Protein AF-A0A952S6G0-F1 (afdb_monomer)

Sequence (351 aa):
MRKRSVDATYNERSDSYSVKVDMLIRSGILVFIVGLWAVAVPAQDQLVKFFPVGVPEYCKGCGHAGKSFWKLTIRIENVSGGDLILYGSQLGDEFHALNMFQRRNPNVCEWEYGYGESVRRVPWKKMQAHEKVPRVLKAGEVLEAGGGFDEWDANSPIRYTAFIGKPSDPIPTEVFSAAFLPVLGARPEDASFRLVDTNCSPQCKIGISESPKIMGVRLGMSIEDFRSVYPRVEIQKLHKKLANYKVAYIWNWNSDAYSIYVTFINDKVARIEPKFKSLNKARDREGFWERISSTIGMPHFWEPFQSKWKCPDFVVEIIPNEDPTISIHTPEYMKIRDLINEEFIKNLTIP

Foldseek 3Di:
DDDDDDDDDDDDDDDDDDDDDDDDDDDDDPPPPPPPPPVPPPPDPCQKAKDWDDFFFWDQLPDDPRHIWTKIKIKIWGANQFKKKWFAADDPPDTAQWDFKWWQDQQVLATFGFQQHSDDPQDPVRDDPRGGDIDIAGHGRMDIHMDTDHPLQAQIWMKIWIWMDDPPDPGTDIDIHQTKHWHCDPDRVPTHIDGDDSDHDRPAADAQVPFFDAQNDGFFAFLVSVCVSVVPWDKAQDDDPAQRWIWTKDAQCPDQQRIWIFIDGNRTTFKIKTFGDACVPPPDPLSVLVSVCVNRVHDSPPPSNDQWGDYPFWIWGWDDDNRIIIMIGGPVVVVRVVVVVVVVVVVVPDD

Nearest PDB structures (foldseek):
  5a42-assembly1_A  TM=2.248E-01  e=4.762E-01  Escherichia coli K-12
  4p6z-assembly1_S  TM=4.381E-01  e=5.542E+00  Homo sapiens
  5gni-assembly1_A  TM=3.515E-01  e=2.770E+00  Homo sapiens
  6leg-assembly1_C  TM=3.519E-01  e=3.429E+00  Escherichia coli

Solvent-accessible surface area (backbone atoms only — not comparable to full-atom values): 20466 Å² total; per-residue (Å²): 133,90,79,90,82,92,86,90,88,85,82,89,83,86,82,84,82,89,82,91,81,80,93,76,94,81,83,85,80,88,76,78,77,75,70,80,75,71,77,73,72,74,80,68,79,63,47,57,46,53,46,80,52,89,58,46,40,79,36,80,45,73,37,83,94,51,33,59,32,34,36,34,43,31,36,42,32,28,63,57,78,46,64,32,31,41,30,15,30,60,58,87,93,46,69,32,41,52,76,52,56,30,38,48,41,56,30,63,56,44,61,20,34,80,58,30,28,76,59,70,92,70,45,78,91,71,51,54,72,58,55,55,40,76,39,82,40,45,50,70,35,72,45,79,24,66,43,74,44,48,81,84,46,45,74,35,42,30,26,45,31,35,36,38,28,48,90,86,48,96,65,62,46,81,45,71,38,66,40,32,30,39,40,73,42,101,45,70,90,55,26,40,72,44,80,49,81,83,85,65,67,49,68,44,80,56,48,48,87,72,41,54,58,49,91,90,44,38,57,66,38,37,57,68,60,47,35,73,78,40,74,84,57,65,75,48,76,79,37,85,88,57,61,56,28,28,36,33,67,47,81,37,86,90,45,66,55,28,30,39,42,35,33,26,44,73,55,18,29,27,30,43,31,48,40,62,69,61,64,92,80,26,97,46,73,64,59,41,50,54,51,50,23,63,61,44,68,47,66,87,80,70,46,83,47,61,23,53,41,35,32,86,51,34,34,37,40,44,47,92,53,100,73,54,47,39,36,40,30,27,65,64,44,53,55,54,51,50,52,53,51,51,53,52,52,54,67,70,68,60,132

Secondary structure (DSSP, 8-state):
--------------------------S--------------------EEEEEEEEEEEETT-SGGG--EEEEEEEEEE-SSS-EEEEEEEETTEEE---EEEEEETTTTEEE-GGG-SS-SS-GGGS-GGG-EEEEE-TT-EEEEEEEE-GGGTTS-EEEEEEEE-TT-SSPEEEEPPPEEEE--SSGGG-EEEE-------S----GGGS--BTTB-TT-BHHHHHHH-TT--EEE--SSSTT-EEEEEE-TTSSEEEEEEEEETTEEEEEEEEEPPGGGSSSHHHHHHHHHHHHT--TT--TT-SEEE-SS-EEEEE-SSS-EEEEE-HHHHHHHHHHHHHHHHHHS--

pLDDT: mean 74.86, std 20.25, range [23.17, 96.44]

Structure (mmCIF, N/CA/C/O backbone):
data_AF-A0A952S6G0-F1
#
_entry.id   AF-A0A952S6G0-F1
#
loop_
_atom_site.group_PDB
_atom_site.id
_atom_site.type_symbol
_atom_site.label_atom_id
_atom_site.label_alt_id
_atom_site.label_comp_id
_atom_site.label_asym_id
_atom_site.label_entity_id
_atom_site.label_seq_id
_atom_site.pdbx_PDB_ins_code
_atom_site.Cartn_x
_atom_site.Cartn_y
_atom_site.Cartn_z
_atom_site.occupancy
_atom_site.B_iso_or_equiv
_atom_site.auth_seq_id
_atom_site.auth_comp_id
_atom_site.auth_asym_id
_atom_site.auth_atom_id
_atom_site.pdbx_PDB_model_num
ATOM 1 N N . MET A 1 1 ? -69.684 -58.182 -6.393 1.00 35.22 1 MET A N 1
ATOM 2 C CA . MET A 1 1 ? -69.053 -59.436 -6.868 1.00 35.22 1 MET A CA 1
ATOM 3 C C . MET A 1 1 ? -67.706 -59.112 -7.523 1.00 35.22 1 MET A C 1
ATOM 5 O O . MET A 1 1 ? -67.603 -58.060 -8.128 1.00 35.22 1 MET A O 1
ATOM 9 N N . ARG A 1 2 ? -66.710 -59.995 -7.308 1.00 31.50 2 ARG A N 1
ATOM 10 C CA . ARG A 1 2 ? -65.397 -60.237 -7.986 1.00 31.50 2 ARG A CA 1
ATOM 11 C C . ARG A 1 2 ? -65.237 -59.662 -9.420 1.00 31.50 2 ARG A C 1
ATOM 13 O O . ARG A 1 2 ? -66.240 -59.594 -10.106 1.00 31.50 2 ARG A O 1
ATOM 20 N N . LYS A 1 3 ? -64.061 -59.407 -10.027 1.00 28.34 3 LYS A N 1
ATOM 21 C CA . LYS A 1 3 ? -62.592 -59.501 -9.767 1.00 28.34 3 LYS A CA 1
ATOM 22 C C . LYS A 1 3 ? -61.878 -58.902 -11.023 1.00 28.34 3 LYS A C 1
ATOM 24 O O . LYS A 1 3 ? -62.425 -59.111 -12.093 1.00 28.34 3 LYS A O 1
ATOM 29 N N . ARG A 1 4 ? -60.675 -58.301 -10.839 1.00 29.66 4 ARG A N 1
ATOM 30 C CA . ARG A 1 4 ? -59.366 -58.347 -11.599 1.00 29.66 4 ARG A CA 1
ATOM 31 C C . ARG A 1 4 ? -59.352 -58.391 -13.157 1.00 29.66 4 ARG A C 1
ATOM 33 O O . ARG A 1 4 ? -60.250 -58.973 -13.729 1.00 29.66 4 ARG A O 1
ATOM 40 N N . SER A 1 5 ? -58.354 -57.911 -13.919 1.00 26.30 5 SER A N 1
ATOM 41 C CA . SER A 1 5 ? -56.904 -57.600 -13.752 1.00 26.30 5 SER A CA 1
ATOM 42 C C . SER A 1 5 ? -56.444 -56.605 -14.853 1.00 26.30 5 SER A C 1
ATOM 44 O O . SER A 1 5 ? -57.067 -56.596 -15.907 1.00 26.30 5 SER A O 1
ATOM 46 N N . VAL A 1 6 ? -55.570 -55.611 -14.614 1.00 27.31 6 VAL A N 1
ATOM 47 C CA . VAL A 1 6 ? -54.071 -55.523 -14.656 1.00 27.31 6 VAL A CA 1
ATOM 48 C C . VAL A 1 6 ? -53.379 -55.844 -16.003 1.00 27.31 6 VAL A C 1
ATOM 50 O O . VAL A 1 6 ? -53.471 -56.979 -16.453 1.00 27.31 6 VAL A O 1
ATOM 53 N N . ASP A 1 7 ? -52.710 -54.832 -16.593 1.00 27.27 7 ASP A N 1
ATOM 54 C CA . ASP A 1 7 ? -51.266 -54.714 -16.978 1.00 27.27 7 ASP A CA 1
ATOM 55 C C . ASP A 1 7 ? -51.136 -53.622 -18.077 1.00 27.27 7 ASP A C 1
ATOM 57 O O . ASP A 1 7 ? -51.812 -53.697 -19.094 1.00 27.27 7 ASP A O 1
ATOM 61 N N . ALA A 1 8 ? -50.520 -52.444 -17.889 1.00 25.89 8 ALA A N 1
ATOM 62 C CA . ALA A 1 8 ? -49.143 -52.055 -17.536 1.00 25.89 8 ALA A CA 1
ATOM 63 C C . ALA A 1 8 ? -48.126 -52.173 -18.693 1.00 25.89 8 ALA A C 1
ATOM 65 O O . ALA A 1 8 ? -47.662 -53.256 -19.032 1.00 25.89 8 ALA A O 1
ATOM 66 N N . THR A 1 9 ? -47.693 -51.029 -19.234 1.00 26.81 9 THR A N 1
ATOM 67 C CA . THR A 1 9 ? -46.278 -50.775 -19.565 1.00 26.81 9 THR A CA 1
ATOM 68 C C . THR A 1 9 ? -46.008 -49.273 -19.662 1.00 26.81 9 THR A C 1
ATOM 70 O O . THR A 1 9 ? -46.883 -48.472 -19.973 1.00 26.81 9 THR A O 1
ATOM 73 N N . TYR A 1 10 ? -44.786 -48.920 -19.285 1.00 23.17 10 TYR A N 1
ATOM 74 C CA . TYR A 1 10 ? -44.311 -47.652 -18.745 1.00 23.17 10 TYR A CA 1
ATOM 75 C C . TYR A 1 10 ? -43.108 -47.217 -19.594 1.00 23.17 10 TYR A C 1
ATOM 77 O O . TYR A 1 10 ? -42.227 -48.048 -19.802 1.00 23.17 10 TYR A O 1
ATOM 85 N N . ASN A 1 11 ? -43.050 -45.972 -20.078 1.00 26.02 11 ASN A N 1
ATOM 86 C CA . ASN A 1 11 ? -41.988 -45.017 -19.719 1.00 26.02 11 ASN A CA 1
ATOM 87 C C . ASN A 1 11 ? -42.095 -43.687 -20.489 1.00 26.02 11 ASN A C 1
ATOM 89 O O . ASN A 1 11 ? -42.095 -43.664 -21.715 1.00 26.02 11 ASN A O 1
ATOM 93 N N . GLU A 1 12 ? -42.184 -42.618 -19.691 1.00 28.23 12 GLU A N 1
ATOM 94 C CA . GLU A 1 12 ? -41.496 -41.313 -19.747 1.00 28.23 12 GLU A CA 1
ATOM 95 C C . GLU A 1 12 ? -40.716 -40.940 -21.037 1.00 28.23 12 GLU A C 1
ATOM 97 O O . GLU A 1 12 ? -39.957 -41.740 -21.564 1.00 28.23 12 GLU A O 1
ATOM 102 N N . ARG A 1 13 ? -40.723 -39.697 -21.544 1.00 26.19 13 ARG A N 1
ATOM 103 C CA . ARG A 1 13 ? -40.818 -38.412 -20.835 1.00 26.19 13 ARG A CA 1
ATOM 104 C C . ARG A 1 13 ? -41.033 -37.244 -21.816 1.00 26.19 13 ARG A C 1
ATOM 106 O O . ARG A 1 13 ? -40.286 -37.093 -22.775 1.00 26.19 13 ARG A O 1
ATOM 113 N N . SER A 1 14 ? -42.021 -36.423 -21.456 1.00 27.30 14 SER A N 1
ATOM 114 C CA . SER A 1 14 ? -42.188 -34.969 -21.633 1.00 27.30 14 SER A CA 1
ATOM 115 C C . SER A 1 14 ? -41.943 -34.323 -23.003 1.00 27.30 14 SER A C 1
ATOM 117 O O . SER A 1 14 ? -40.844 -33.871 -23.323 1.00 27.30 14 SER A O 1
ATOM 119 N N . ASP A 1 15 ? -43.064 -34.161 -23.701 1.00 25.91 15 ASP A N 1
ATOM 120 C CA . ASP A 1 15 ? -43.348 -33.210 -24.769 1.00 25.91 15 ASP A CA 1
ATOM 121 C C . ASP A 1 15 ? -43.334 -31.729 -24.345 1.00 25.91 15 ASP A C 1
ATOM 123 O O . ASP A 1 15 ? -43.485 -31.373 -23.174 1.00 25.91 15 ASP A O 1
ATOM 127 N N . SER A 1 16 ? -43.383 -30.907 -25.399 1.00 27.83 16 SER A N 1
ATOM 128 C CA . SER A 1 16 ? -44.121 -29.640 -25.555 1.00 27.83 16 SER A CA 1
ATOM 129 C C . SER A 1 16 ? -43.328 -28.353 -25.323 1.00 27.83 16 SER A C 1
ATOM 131 O O . SER A 1 16 ? -42.805 -28.095 -24.248 1.00 27.83 16 SER A O 1
ATOM 133 N N . TYR A 1 17 ? -43.008 -27.591 -26.374 1.00 24.19 17 TYR A N 1
ATOM 134 C CA . TYR A 1 17 ? -43.838 -26.839 -27.339 1.00 24.19 17 TYR A CA 1
ATOM 135 C C . TYR A 1 17 ? -44.482 -25.563 -26.774 1.00 24.19 17 TYR A C 1
ATOM 137 O O . TYR A 1 17 ? -45.310 -25.571 -25.873 1.00 24.19 17 TYR A O 1
ATOM 145 N N . SER A 1 18 ? -44.056 -24.475 -27.420 1.00 28.27 18 SER A N 1
ATOM 146 C CA . SER A 1 18 ? -44.572 -23.108 -27.524 1.00 28.27 18 SER A CA 1
ATOM 147 C C . SER A 1 18 ? -46.022 -22.832 -27.125 1.00 28.27 18 SER A C 1
ATOM 149 O O . SER A 1 18 ? -46.918 -23.481 -27.653 1.00 28.27 18 SER A O 1
ATOM 151 N N . VAL A 1 19 ? -46.241 -21.691 -26.458 1.00 24.92 19 VAL A N 1
ATOM 152 C CA . VAL A 1 19 ? -47.346 -20.760 -26.763 1.00 24.92 19 VAL A CA 1
ATOM 153 C C . VAL A 1 19 ? -46.885 -19.319 -26.474 1.00 24.92 19 VAL A C 1
ATOM 155 O O . VAL A 1 19 ? -46.422 -19.012 -25.379 1.00 24.92 19 VAL A O 1
ATOM 158 N N . LYS A 1 20 ? -47.003 -18.433 -27.473 1.00 29.28 20 LYS A N 1
ATOM 159 C 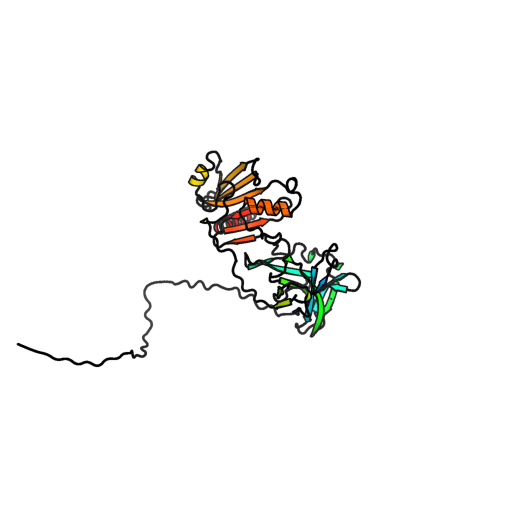CA . LYS A 1 20 ? -46.975 -16.967 -27.322 1.00 29.28 20 LYS A CA 1
ATOM 160 C C . LYS A 1 20 ? -48.283 -16.515 -26.670 1.00 29.28 20 LYS A C 1
ATOM 162 O O . LYS A 1 20 ? -49.307 -16.863 -27.242 1.00 29.28 20 LYS A O 1
ATOM 167 N N . VAL A 1 21 ? -48.267 -15.671 -25.634 1.00 24.83 21 VAL A N 1
ATOM 168 C CA . VAL A 1 21 ? -49.361 -14.706 -25.390 1.00 24.83 21 VAL A CA 1
ATOM 169 C C . VAL A 1 21 ? -48.842 -13.440 -24.694 1.00 24.83 21 VAL A C 1
ATOM 171 O O . VAL A 1 21 ? -48.185 -13.493 -23.660 1.00 24.83 21 VAL A O 1
ATOM 174 N N . ASP A 1 22 ? -49.162 -12.341 -25.366 1.00 27.36 22 ASP A N 1
ATOM 175 C CA . ASP A 1 22 ? -49.431 -10.951 -24.993 1.00 27.36 22 ASP A CA 1
ATOM 176 C C . ASP A 1 22 ? -49.148 -10.377 -23.595 1.00 27.36 22 ASP A C 1
ATOM 178 O O . ASP A 1 22 ? -49.468 -10.915 -22.537 1.00 27.36 22 ASP A O 1
ATOM 182 N N . MET A 1 23 ? -48.652 -9.137 -23.671 1.00 28.22 23 MET A N 1
ATOM 183 C CA . MET A 1 23 ? -48.612 -8.121 -22.626 1.00 28.22 23 MET A CA 1
ATOM 184 C C . MET A 1 23 ? -49.964 -7.940 -21.927 1.00 28.22 23 MET A C 1
ATOM 186 O O . MET A 1 23 ? -50.945 -7.522 -22.539 1.00 28.22 23 MET A O 1
ATOM 190 N N . LEU A 1 24 ? -49.955 -8.066 -20.601 1.00 28.83 24 LEU A N 1
ATOM 191 C CA . LEU A 1 24 ? -50.907 -7.386 -19.729 1.00 28.83 24 LEU A CA 1
ATOM 192 C C . LEU A 1 24 ? -50.183 -6.907 -18.469 1.00 28.83 24 LEU A C 1
ATOM 194 O O . LEU A 1 24 ? -49.812 -7.665 -17.578 1.00 28.83 24 LEU A O 1
ATOM 198 N N . ILE A 1 25 ? -49.949 -5.598 -18.448 1.00 32.41 25 ILE A N 1
ATOM 199 C CA . ILE A 1 25 ? -49.427 -4.828 -17.325 1.00 32.41 25 ILE A CA 1
ATOM 200 C C . ILE A 1 25 ? -50.495 -4.815 -16.230 1.00 32.41 25 ILE A C 1
ATOM 202 O O . ILE A 1 25 ? -51.561 -4.242 -16.451 1.00 32.41 25 ILE A O 1
ATOM 206 N N . ARG A 1 26 ? -50.198 -5.374 -15.049 1.00 28.77 26 ARG A N 1
ATOM 207 C CA . ARG A 1 26 ? -50.551 -4.809 -13.729 1.00 28.77 26 ARG A CA 1
ATOM 208 C C . ARG A 1 26 ? -50.093 -5.720 -12.587 1.00 28.77 26 ARG A C 1
ATOM 210 O O . ARG A 1 26 ? -50.436 -6.896 -12.551 1.00 28.77 26 ARG A O 1
ATOM 217 N N . SER A 1 27 ? -49.469 -5.076 -11.599 1.00 29.17 27 SER A N 1
ATOM 218 C CA . SER A 1 27 ? -49.125 -5.543 -10.242 1.00 29.17 27 SER A CA 1
ATOM 219 C C . SER A 1 27 ? -47.679 -6.008 -10.044 1.00 29.17 27 SER A C 1
ATOM 221 O O . SER A 1 27 ? -47.309 -7.106 -10.428 1.00 29.17 27 SER A O 1
ATOM 223 N N . GLY A 1 28 ? -46.920 -5.192 -9.306 1.00 29.20 28 GLY A N 1
ATOM 224 C CA . GLY A 1 28 ? -45.922 -5.691 -8.362 1.00 29.20 28 GLY A CA 1
ATOM 225 C C . GLY A 1 28 ? -44.493 -5.844 -8.881 1.00 29.20 28 GLY A C 1
ATOM 226 O O . GLY A 1 28 ? -44.221 -6.598 -9.801 1.00 29.20 28 GLY A O 1
ATOM 227 N N . ILE A 1 29 ? -43.579 -5.215 -8.139 1.00 31.09 29 ILE A N 1
ATOM 228 C CA . ILE A 1 29 ? -42.118 -5.362 -8.175 1.00 31.09 29 ILE A CA 1
ATOM 229 C C . ILE A 1 29 ? -41.426 -4.537 -9.266 1.00 31.09 29 ILE A C 1
ATOM 231 O O . ILE A 1 29 ? -41.056 -4.992 -10.344 1.00 31.09 29 ILE A O 1
ATOM 235 N N . LEU A 1 30 ? -41.156 -3.290 -8.890 1.00 27.23 30 LEU A N 1
ATOM 236 C CA . LEU A 1 30 ? -40.097 -2.480 -9.463 1.00 27.23 30 LEU A CA 1
ATOM 237 C C . LEU A 1 30 ? -38.751 -3.106 -9.039 1.00 27.23 30 LEU A C 1
ATOM 239 O O . LEU A 1 30 ? -38.209 -2.778 -7.985 1.00 27.23 30 LEU A O 1
ATOM 243 N N . VAL A 1 31 ? -38.233 -4.064 -9.812 1.00 30.11 31 VAL A N 1
ATOM 244 C CA . VAL A 1 31 ? -36.841 -4.506 -9.661 1.00 30.11 31 VAL A CA 1
ATOM 245 C C . VAL A 1 31 ? -35.971 -3.408 -10.264 1.00 30.11 31 VAL A C 1
ATOM 247 O O . VAL A 1 31 ? -35.763 -3.356 -11.474 1.00 30.11 31 VAL A O 1
ATOM 250 N N . PHE A 1 32 ? -35.466 -2.508 -9.419 1.00 29.28 32 PHE A N 1
ATOM 251 C CA . PHE A 1 32 ? -34.276 -1.736 -9.756 1.00 29.28 32 PHE A CA 1
ATOM 252 C C . PHE A 1 32 ? -33.126 -2.732 -9.924 1.00 29.28 32 PHE A C 1
ATOM 254 O O . PHE A 1 32 ? -32.461 -3.106 -8.959 1.00 29.28 32 PHE A O 1
ATOM 261 N N . ILE A 1 33 ? -32.886 -3.176 -11.158 1.00 31.86 33 ILE A N 1
ATOM 262 C CA . ILE A 1 33 ? -31.577 -3.699 -11.533 1.00 31.86 33 ILE A CA 1
ATOM 263 C C . ILE A 1 33 ? -30.659 -2.481 -11.522 1.00 31.86 33 ILE A C 1
ATOM 265 O O . ILE A 1 33 ? -30.533 -1.755 -12.506 1.00 31.86 33 ILE A O 1
ATOM 269 N N . VAL A 1 34 ? -30.062 -2.216 -10.360 1.00 30.89 34 VAL A N 1
ATOM 270 C CA . VAL A 1 34 ? -28.872 -1.377 -10.264 1.00 30.89 34 VAL A CA 1
ATOM 271 C C . VAL A 1 34 ? -27.787 -2.165 -10.981 1.00 30.89 34 VAL A C 1
ATOM 273 O O . VAL A 1 34 ? -27.114 -3.010 -10.394 1.00 30.89 34 VAL A O 1
ATOM 276 N N . GLY A 1 35 ? -27.693 -1.959 -12.295 1.00 27.14 35 GLY A N 1
ATOM 277 C CA . GLY A 1 35 ? -26.553 -2.411 -13.066 1.00 27.14 35 GLY A CA 1
ATOM 278 C C . GLY A 1 35 ? -25.315 -1.862 -12.378 1.00 27.14 35 GLY A C 1
ATOM 279 O O . GLY A 1 35 ? -25.185 -0.646 -12.219 1.00 27.14 35 GLY A O 1
ATOM 280 N N . LEU A 1 36 ? -24.439 -2.758 -11.923 1.00 26.77 36 LEU A N 1
ATOM 281 C CA . LEU A 1 36 ? -23.063 -2.404 -11.637 1.00 26.77 36 LEU A CA 1
ATOM 282 C C . LEU A 1 36 ? -22.520 -1.769 -12.916 1.00 26.77 36 LEU A C 1
ATOM 284 O O . LEU A 1 36 ? -22.173 -2.461 -13.870 1.00 26.77 36 LEU A O 1
ATOM 288 N N . TRP A 1 37 ? -22.457 -0.444 -12.929 1.00 27.44 37 TRP A N 1
ATOM 289 C CA . TRP A 1 37 ? -21.552 0.271 -13.802 1.00 27.44 37 TRP A CA 1
ATOM 290 C C . TRP A 1 37 ? -20.153 -0.083 -13.306 1.00 27.44 37 TRP A C 1
ATOM 292 O O . TRP A 1 37 ? -19.558 0.614 -12.487 1.00 27.44 37 TRP A O 1
ATOM 302 N N . ALA A 1 38 ? -19.638 -1.220 -13.778 1.00 27.48 38 ALA A N 1
ATOM 303 C CA . ALA A 1 38 ? -18.220 -1.327 -14.030 1.00 27.48 38 ALA A CA 1
ATOM 304 C C . ALA A 1 38 ? -17.920 -0.141 -14.941 1.00 27.48 38 ALA A C 1
ATOM 306 O O . ALA A 1 38 ? -18.337 -0.117 -16.099 1.00 27.48 38 ALA A O 1
ATOM 307 N N . VAL A 1 39 ? -17.319 0.902 -14.376 1.00 27.62 39 VAL A N 1
ATOM 308 C CA . VAL A 1 39 ? -16.746 1.980 -15.163 1.00 27.62 39 VAL A CA 1
ATOM 309 C C . VAL A 1 39 ? -15.697 1.285 -16.016 1.00 27.62 39 VAL A C 1
ATOM 311 O O . VAL A 1 39 ? -14.615 0.957 -15.533 1.00 27.62 39 VAL A O 1
ATOM 314 N N . ALA A 1 40 ? -16.071 0.932 -17.245 1.00 26.58 40 ALA A N 1
ATOM 315 C CA . ALA A 1 40 ? -15.134 0.486 -18.247 1.00 26.58 40 ALA A CA 1
ATOM 316 C C . ALA A 1 40 ? -14.197 1.672 -18.432 1.00 26.58 40 ALA A C 1
ATOM 318 O O . ALA A 1 40 ? -14.570 2.681 -19.029 1.00 26.58 40 ALA A O 1
ATOM 319 N N . VAL A 1 41 ? -13.025 1.591 -17.804 1.00 25.92 41 VAL A N 1
ATOM 320 C CA . VAL A 1 41 ? -11.927 2.506 -18.075 1.00 25.92 41 VAL A CA 1
ATOM 321 C C . VAL A 1 41 ? -11.717 2.389 -19.583 1.00 25.92 41 VAL A C 1
ATOM 323 O O . VAL A 1 41 ? -11.425 1.278 -20.037 1.00 25.92 41 VAL A O 1
ATOM 326 N N . PRO A 1 42 ? -11.970 3.444 -20.380 1.00 30.52 42 PRO A N 1
ATOM 327 C CA . PRO A 1 42 ? -11.743 3.367 -21.814 1.00 30.52 42 PRO A CA 1
ATOM 328 C C . PRO A 1 42 ? -10.304 2.899 -22.004 1.00 30.52 42 PRO A C 1
ATOM 330 O O . PRO A 1 42 ? -9.403 3.427 -21.350 1.00 30.52 42 PRO A O 1
ATOM 333 N N . ALA A 1 43 ? -10.118 1.847 -22.806 1.00 35.53 43 ALA A N 1
ATOM 334 C CA . ALA A 1 43 ? -8.804 1.298 -23.094 1.00 35.53 43 ALA A CA 1
ATOM 335 C C . ALA A 1 43 ? -7.944 2.449 -23.614 1.00 35.53 43 ALA A C 1
ATOM 337 O O . ALA A 1 43 ? -8.163 2.946 -24.715 1.00 35.53 43 ALA A O 1
ATOM 338 N N . GLN A 1 44 ? -7.048 2.947 -22.767 1.00 46.47 44 GLN A N 1
ATOM 339 C CA . GLN A 1 44 ? -6.091 3.965 -23.152 1.00 46.47 44 GLN A CA 1
ATOM 340 C C . GLN A 1 44 ? -5.320 3.380 -24.332 1.00 46.47 44 GLN A C 1
ATOM 342 O O . GLN A 1 44 ? -4.784 2.278 -24.192 1.00 46.47 44 GLN A O 1
ATOM 347 N N . ASP A 1 45 ? -5.316 4.065 -25.483 1.00 58.78 45 ASP A N 1
ATOM 348 C CA . ASP A 1 45 ? -4.534 3.632 -26.640 1.00 58.78 45 ASP A CA 1
ATOM 349 C C . ASP A 1 45 ? -3.131 3.305 -26.143 1.00 58.78 45 ASP A C 1
ATOM 351 O O . ASP A 1 45 ? -2.447 4.146 -25.549 1.00 58.78 45 ASP A O 1
ATOM 355 N N . GLN A 1 46 ? -2.749 2.039 -26.277 1.00 73.19 46 GLN A N 1
ATOM 356 C CA . GLN A 1 46 ? -1.517 1.551 -25.695 1.00 73.19 46 GLN A CA 1
ATOM 357 C C . GLN A 1 46 ? -0.367 2.185 -26.480 1.00 73.19 46 GLN A C 1
ATOM 359 O O . GLN A 1 46 ? -0.027 1.707 -27.547 1.00 73.19 46 GLN A O 1
ATOM 364 N N . LEU A 1 47 ? 0.200 3.290 -25.988 1.00 85.06 47 LEU A N 1
ATOM 365 C CA . LEU A 1 47 ? 1.272 4.024 -26.676 1.00 85.06 47 LEU A CA 1
ATOM 366 C C . LEU A 1 47 ? 2.585 3.231 -26.707 1.00 85.06 47 LEU A C 1
ATOM 368 O O . LEU A 1 47 ? 3.386 3.364 -27.631 1.00 85.06 47 LEU A O 1
ATOM 372 N N . VAL A 1 48 ? 2.794 2.393 -25.693 1.00 86.81 48 VAL A N 1
ATOM 373 C CA . VAL A 1 48 ? 3.974 1.543 -25.553 1.00 86.81 48 VAL A CA 1
ATOM 374 C C . VAL A 1 48 ? 3.590 0.144 -25.084 1.00 86.81 48 VAL A C 1
ATOM 376 O O . VAL A 1 48 ? 2.659 -0.032 -24.291 1.00 86.81 48 VAL A O 1
ATOM 379 N N . LYS A 1 49 ? 4.340 -0.861 -25.532 1.00 87.81 49 LYS A N 1
ATOM 380 C CA . LYS A 1 49 ? 4.287 -2.220 -24.985 1.00 87.81 49 LYS A CA 1
ATOM 381 C C . LYS A 1 49 ? 5.499 -2.471 -24.105 1.00 87.81 49 LYS A C 1
ATOM 383 O O . LYS A 1 49 ? 6.618 -2.123 -24.464 1.00 87.81 49 LYS A O 1
ATOM 388 N N . PHE A 1 50 ? 5.256 -3.112 -22.967 1.00 86.81 50 PHE A N 1
ATOM 389 C CA . PHE A 1 50 ? 6.291 -3.572 -22.051 1.00 86.81 50 PHE A CA 1
ATOM 390 C C . PHE A 1 50 ? 6.308 -5.088 -22.063 1.00 86.81 50 PHE A C 1
ATOM 392 O O . PHE A 1 50 ? 5.264 -5.705 -21.838 1.00 86.81 50 PHE A O 1
ATOM 399 N N . PHE A 1 51 ? 7.474 -5.687 -22.263 1.00 84.75 51 PHE A N 1
ATOM 400 C CA . PHE A 1 51 ? 7.619 -7.125 -22.098 1.00 84.75 51 PHE A CA 1
ATOM 401 C C . PHE A 1 51 ? 8.977 -7.474 -21.483 1.00 84.75 51 PHE A C 1
ATOM 403 O O . PHE A 1 51 ? 10.014 -7.017 -21.972 1.00 84.75 51 PHE A O 1
ATOM 410 N N . PRO A 1 52 ? 8.984 -8.255 -20.392 1.00 81.94 52 PRO A N 1
ATOM 411 C CA . PRO A 1 52 ? 10.218 -8.768 -19.819 1.00 81.94 52 PRO A CA 1
ATOM 412 C C . PRO A 1 52 ? 10.914 -9.738 -20.780 1.00 81.94 52 PRO A C 1
ATOM 414 O O . PRO A 1 52 ? 10.259 -10.487 -21.507 1.00 81.94 52 PRO A O 1
ATOM 417 N N . VAL A 1 53 ? 12.246 -9.721 -20.779 1.00 83.88 53 VAL A N 1
ATOM 418 C CA . VAL A 1 53 ? 13.090 -10.605 -21.590 1.00 83.88 53 VAL A CA 1
ATOM 419 C C . VAL A 1 53 ? 14.232 -11.183 -20.763 1.00 83.88 53 VAL A C 1
ATOM 421 O O . VAL A 1 53 ? 14.761 -10.529 -19.866 1.00 83.88 53 VAL A O 1
ATOM 424 N N . GLY A 1 54 ? 14.627 -12.410 -21.100 1.00 82.75 54 GLY A N 1
ATOM 425 C CA . GLY A 1 54 ? 15.696 -13.126 -20.407 1.00 82.75 54 GLY A CA 1
ATOM 426 C C . GLY A 1 54 ? 15.244 -13.760 -19.092 1.00 82.75 54 GLY A C 1
ATOM 427 O O . GLY A 1 54 ? 14.068 -14.059 -18.905 1.00 82.75 54 GLY A O 1
ATOM 428 N N . VAL A 1 55 ? 16.202 -13.994 -18.202 1.00 83.75 55 VAL A N 1
ATOM 429 C CA . VAL A 1 55 ? 15.999 -14.541 -16.856 1.00 83.75 55 VAL A CA 1
ATOM 430 C C . VAL A 1 55 ? 16.405 -13.459 -15.852 1.00 83.75 55 VAL A C 1
ATOM 432 O O . VAL A 1 55 ? 17.375 -12.752 -16.127 1.00 83.75 55 VAL A O 1
ATOM 435 N N . PRO A 1 56 ? 15.693 -13.272 -14.722 1.00 86.56 56 PRO A N 1
ATOM 436 C CA . PRO A 1 56 ? 16.152 -12.358 -13.686 1.00 86.56 56 PRO A CA 1
ATOM 437 C C . PRO A 1 56 ? 17.548 -12.738 -13.176 1.00 86.56 56 PRO A C 1
ATOM 439 O O . PRO A 1 56 ? 17.788 -13.885 -12.810 1.00 86.56 56 PRO A O 1
ATOM 442 N N . GLU A 1 57 ? 18.456 -11.771 -13.104 1.00 87.62 57 GLU A N 1
ATOM 443 C CA . GLU A 1 57 ? 19.836 -11.983 -12.666 1.00 87.62 57 GLU A CA 1
ATOM 444 C C . GLU A 1 57 ? 20.060 -11.380 -11.283 1.00 87.62 57 GLU A C 1
ATOM 446 O O . GLU A 1 57 ? 19.761 -10.209 -11.039 1.00 87.62 57 GLU A O 1
ATOM 451 N N . TYR A 1 58 ? 20.625 -12.157 -10.361 1.00 87.19 58 TYR A N 1
ATOM 452 C CA . TYR A 1 58 ? 20.949 -11.637 -9.039 1.00 87.19 58 TYR A CA 1
ATOM 453 C C . TYR A 1 58 ? 22.188 -10.735 -9.092 1.00 87.19 58 TYR A C 1
ATOM 455 O O . TYR A 1 58 ? 23.300 -11.194 -9.353 1.00 87.19 58 TYR A O 1
ATOM 463 N N . CYS A 1 59 ? 22.008 -9.448 -8.796 1.00 83.56 59 CYS A N 1
ATOM 464 C CA . CYS A 1 59 ? 23.079 -8.459 -8.792 1.00 83.56 59 CYS A CA 1
ATOM 465 C C . CYS A 1 59 ? 23.476 -8.117 -7.355 1.00 83.56 59 CYS A C 1
ATOM 467 O O . CYS A 1 59 ? 22.764 -7.406 -6.638 1.00 83.56 59 CYS A O 1
ATOM 469 N N . LYS A 1 60 ? 24.634 -8.623 -6.918 1.00 84.12 60 LYS A N 1
ATOM 470 C CA . LYS A 1 60 ? 25.151 -8.391 -5.566 1.00 84.12 60 LYS A CA 1
ATOM 471 C C . LYS A 1 60 ? 25.749 -6.989 -5.451 1.00 84.12 60 LYS A C 1
ATOM 473 O O . LYS A 1 60 ? 26.723 -6.675 -6.123 1.00 84.12 60 LYS A O 1
ATOM 478 N N . GLY A 1 61 ? 25.196 -6.167 -4.562 1.00 76.81 61 GLY A N 1
ATOM 479 C CA . GLY A 1 61 ? 25.729 -4.831 -4.272 1.00 76.81 61 GLY A CA 1
ATOM 480 C C . GLY A 1 61 ? 25.481 -3.757 -5.337 1.00 76.81 61 GLY A C 1
ATOM 481 O O . GLY A 1 61 ? 26.012 -2.659 -5.217 1.00 76.81 61 GLY A O 1
ATOM 482 N N . CYS A 1 62 ? 24.685 -4.049 -6.367 1.00 74.12 62 CYS A N 1
ATOM 483 C CA . CYS A 1 62 ? 24.471 -3.143 -7.499 1.00 74.12 62 CYS A CA 1
ATOM 484 C C . CYS A 1 62 ? 23.327 -2.137 -7.285 1.00 74.12 62 CYS A C 1
ATOM 486 O O . CYS A 1 62 ? 23.118 -1.249 -8.106 1.00 74.12 62 CYS A O 1
ATOM 488 N N . GLY A 1 63 ? 22.509 -2.334 -6.252 1.00 67.25 63 GLY A N 1
ATOM 489 C CA . GLY A 1 63 ? 21.314 -1.542 -5.987 1.00 67.25 63 GLY A CA 1
ATOM 490 C C . GLY A 1 63 ? 21.603 -0.272 -5.199 1.00 67.25 63 GLY A C 1
ATOM 491 O O . GLY A 1 63 ? 22.727 -0.004 -4.768 1.00 67.25 63 GLY A O 1
ATOM 492 N N . HIS A 1 64 ? 20.550 0.510 -4.959 1.00 60.41 64 HIS A N 1
ATOM 493 C CA . HIS A 1 64 ? 20.644 1.730 -4.161 1.00 60.41 64 HIS A CA 1
ATOM 494 C C . HIS A 1 64 ? 21.289 1.449 -2.792 1.00 60.41 64 HIS A C 1
ATOM 496 O O . HIS A 1 64 ? 20.888 0.519 -2.089 1.00 60.41 64 HIS A O 1
ATOM 502 N N . ALA A 1 65 ? 22.291 2.257 -2.429 1.00 64.94 65 ALA A N 1
ATOM 503 C CA . ALA A 1 65 ? 23.110 2.093 -1.225 1.00 64.94 65 ALA A CA 1
ATOM 504 C C . ALA A 1 65 ? 23.851 0.738 -1.118 1.00 64.94 65 ALA A C 1
ATOM 506 O O . ALA A 1 65 ? 24.101 0.259 -0.014 1.00 64.94 65 ALA A O 1
ATOM 507 N N . GLY A 1 66 ? 24.197 0.107 -2.246 1.00 68.19 66 GLY A N 1
ATOM 508 C CA . GLY A 1 66 ? 24.941 -1.156 -2.259 1.00 68.19 66 GLY A CA 1
ATOM 509 C C . GLY A 1 66 ? 24.095 -2.371 -1.874 1.00 68.19 66 GLY A C 1
ATOM 510 O O . GLY A 1 66 ? 24.635 -3.392 -1.450 1.00 68.19 66 GLY A O 1
ATOM 511 N N . LYS A 1 67 ? 22.765 -2.278 -1.985 1.00 73.38 67 LYS A N 1
ATOM 512 C CA . LYS A 1 67 ? 21.870 -3.416 -1.745 1.00 73.38 67 LYS A CA 1
ATOM 513 C C . LYS A 1 67 ? 21.909 -4.394 -2.916 1.00 73.38 67 LYS A C 1
ATOM 515 O O . LYS A 1 67 ? 21.977 -3.987 -4.072 1.00 73.38 67 LYS A O 1
ATOM 520 N N . SER A 1 68 ? 21.845 -5.686 -2.621 1.00 79.50 68 SER A N 1
ATOM 521 C CA . SER A 1 68 ? 21.633 -6.705 -3.649 1.00 79.50 68 SER A CA 1
ATOM 522 C C . SER A 1 68 ? 20.176 -6.712 -4.105 1.00 79.50 68 SER A C 1
ATOM 524 O O . SER A 1 68 ? 19.284 -6.456 -3.297 1.00 79.50 68 SER A O 1
ATOM 526 N N . PHE A 1 69 ? 19.934 -7.002 -5.380 1.00 85.56 69 PHE A N 1
ATOM 527 C CA . PHE A 1 69 ? 18.584 -7.128 -5.934 1.00 85.56 69 PHE A CA 1
ATOM 528 C C . PHE A 1 69 ? 18.592 -8.004 -7.193 1.00 85.56 69 PHE A C 1
ATOM 530 O O . PHE A 1 69 ? 19.649 -8.257 -7.773 1.00 85.56 69 PHE A O 1
ATOM 537 N N . TRP A 1 70 ? 17.418 -8.452 -7.624 1.00 86.38 70 TRP A N 1
ATOM 538 C CA . TRP A 1 70 ? 17.227 -9.191 -8.868 1.00 86.38 70 TRP A CA 1
ATOM 539 C C . TRP A 1 70 ? 16.967 -8.221 -10.011 1.00 86.38 70 TRP A C 1
ATOM 541 O O . TRP A 1 70 ? 15.976 -7.491 -10.006 1.00 86.38 70 TRP A O 1
ATOM 551 N N . LYS A 1 71 ? 17.872 -8.191 -10.987 1.00 86.50 71 LYS A N 1
ATOM 552 C CA . LYS A 1 71 ? 17.768 -7.368 -12.188 1.00 86.50 71 LYS A CA 1
ATOM 553 C C . LYS A 1 71 ? 16.940 -8.100 -13.236 1.00 86.50 71 LYS A C 1
ATOM 555 O O . LYS A 1 71 ? 17.148 -9.281 -13.484 1.00 86.50 71 LYS A O 1
ATOM 560 N N . LEU A 1 72 ? 16.026 -7.386 -13.878 1.00 85.25 72 LEU A N 1
ATOM 561 C CA . LEU A 1 72 ? 15.206 -7.887 -14.974 1.00 85.25 72 LEU A CA 1
ATOM 562 C C . LEU A 1 72 ? 15.305 -6.924 -16.152 1.00 85.25 72 LEU A C 1
ATOM 564 O O . LEU A 1 72 ? 15.145 -5.719 -15.979 1.00 85.25 72 LEU A O 1
ATOM 568 N N . THR A 1 73 ? 15.533 -7.439 -17.355 1.00 87.44 73 THR A N 1
ATOM 569 C CA . THR A 1 73 ? 15.493 -6.616 -18.566 1.00 87.44 73 THR A CA 1
ATOM 570 C C . THR A 1 73 ? 14.059 -6.527 -19.075 1.00 87.44 73 THR A C 1
ATOM 572 O O . THR A 1 73 ? 13.394 -7.539 -19.291 1.00 87.44 73 THR A O 1
ATOM 575 N N . ILE A 1 74 ? 13.578 -5.305 -19.284 1.00 88.38 74 ILE A N 1
ATOM 576 C CA . ILE A 1 74 ? 12.274 -5.010 -19.873 1.00 88.38 74 ILE A CA 1
ATOM 577 C C . ILE A 1 74 ? 12.498 -4.325 -21.214 1.00 88.38 74 ILE A C 1
ATOM 579 O O . ILE A 1 74 ? 13.202 -3.319 -21.298 1.00 88.38 74 ILE A O 1
ATOM 583 N N . ARG A 1 75 ? 11.857 -4.841 -22.260 1.00 90.62 75 ARG A N 1
ATOM 584 C CA . ARG A 1 75 ? 11.745 -4.146 -23.540 1.00 90.62 75 ARG A CA 1
ATOM 585 C C . ARG A 1 75 ? 10.549 -3.210 -23.517 1.00 90.62 75 ARG A C 1
ATOM 587 O O . ARG A 1 75 ? 9.449 -3.615 -23.140 1.00 90.62 75 ARG A O 1
ATOM 594 N N . ILE A 1 76 ? 10.791 -1.972 -23.926 1.00 92.12 76 ILE A N 1
ATOM 595 C CA . ILE A 1 76 ? 9.794 -0.923 -24.113 1.00 92.12 76 ILE A CA 1
ATOM 596 C C . ILE A 1 76 ? 9.720 -0.649 -25.612 1.00 92.12 76 ILE A C 1
ATOM 598 O O . ILE A 1 76 ? 10.663 -0.118 -26.192 1.00 92.12 76 ILE A O 1
ATOM 602 N N . GLU A 1 77 ? 8.616 -1.034 -26.236 1.00 93.12 77 GLU A N 1
ATOM 603 C CA . GLU A 1 77 ? 8.365 -0.845 -27.665 1.00 93.12 77 GLU A CA 1
ATOM 604 C C . GLU A 1 77 ? 7.383 0.309 -27.872 1.00 93.12 77 GLU A C 1
ATOM 606 O O . GLU A 1 77 ? 6.301 0.312 -27.279 1.00 93.12 77 GLU A O 1
ATOM 611 N N . ASN A 1 78 ? 7.728 1.272 -28.727 1.00 93.38 78 ASN A N 1
ATOM 612 C CA . ASN A 1 78 ? 6.798 2.317 -29.146 1.00 93.38 78 ASN A CA 1
ATOM 613 C C . ASN A 1 78 ? 5.846 1.792 -30.226 1.00 93.38 78 ASN A C 1
ATOM 615 O O . ASN A 1 78 ? 6.235 1.614 -31.379 1.00 93.38 78 ASN A O 1
ATOM 619 N N . VAL A 1 79 ? 4.575 1.625 -29.864 1.00 92.25 79 VAL A N 1
ATOM 620 C CA . VAL A 1 79 ? 3.519 1.153 -30.773 1.00 92.25 79 VAL A CA 1
ATOM 621 C C . VAL A 1 79 ? 2.485 2.240 -31.087 1.00 92.25 79 VAL A C 1
ATOM 623 O O . VAL A 1 79 ? 1.442 1.956 -31.667 1.00 92.25 79 VAL A O 1
ATOM 626 N N . SER A 1 80 ? 2.769 3.496 -30.726 1.00 88.44 80 SER A N 1
ATOM 627 C CA . SER A 1 80 ? 1.847 4.625 -30.905 1.00 88.44 80 SER A CA 1
ATOM 628 C C . SER A 1 80 ? 1.680 5.085 -32.360 1.00 88.44 80 SER A C 1
ATOM 630 O O . SER A 1 80 ? 0.792 5.885 -32.651 1.00 88.44 80 SER A O 1
ATOM 632 N N . GLY A 1 81 ? 2.547 4.625 -33.270 1.00 87.06 81 GLY A N 1
ATOM 633 C CA . GLY A 1 81 ? 2.584 5.057 -34.671 1.00 87.06 81 GLY A CA 1
ATOM 634 C C . GLY A 1 81 ? 3.270 6.410 -34.912 1.00 87.06 81 GLY A C 1
ATOM 635 O O . GLY A 1 81 ? 3.398 6.817 -36.063 1.00 87.06 81 GLY A O 1
ATOM 636 N N . GLY A 1 82 ? 3.743 7.089 -33.862 1.00 89.88 82 GLY A N 1
ATOM 637 C CA . GLY A 1 82 ? 4.521 8.329 -33.946 1.00 89.88 82 GLY A CA 1
ATOM 638 C C . GLY A 1 82 ? 5.667 8.361 -32.936 1.00 89.88 82 GLY A C 1
ATOM 639 O O . GLY A 1 82 ? 5.805 7.457 -32.114 1.00 89.88 82 GLY A O 1
ATOM 640 N N . ASP A 1 83 ? 6.503 9.394 -32.996 1.00 92.88 83 ASP A N 1
ATOM 641 C CA . ASP A 1 83 ? 7.613 9.549 -32.053 1.00 92.88 83 ASP A CA 1
ATOM 642 C C . ASP A 1 83 ? 7.097 9.885 -30.647 1.00 92.88 83 ASP A C 1
ATOM 644 O O . ASP A 1 83 ? 6.221 10.737 -30.464 1.00 92.88 83 ASP A O 1
ATOM 648 N N . LEU A 1 84 ? 7.679 9.227 -29.645 1.00 94.00 84 LEU A N 1
ATOM 649 C CA . LEU A 1 84 ? 7.429 9.487 -28.232 1.00 94.00 84 LEU A CA 1
ATOM 650 C C . LEU A 1 84 ? 8.695 10.020 -27.566 1.00 94.00 84 LEU A C 1
ATOM 652 O O . LEU A 1 84 ? 9.815 9.759 -28.001 1.00 94.00 84 LEU A O 1
ATOM 656 N N . ILE A 1 85 ? 8.517 10.741 -26.468 1.00 93.38 85 ILE A N 1
ATOM 657 C CA . ILE A 1 85 ? 9.579 11.092 -25.534 1.00 93.38 85 ILE A CA 1
ATOM 658 C C . ILE A 1 85 ? 9.426 10.200 -24.313 1.00 93.38 85 ILE A C 1
ATOM 660 O O . ILE A 1 85 ? 8.427 10.268 -23.598 1.00 93.38 85 ILE A O 1
ATOM 664 N N . LEU A 1 86 ? 10.430 9.370 -24.076 1.00 92.69 86 LEU A N 1
ATOM 665 C CA . LEU A 1 86 ? 10.568 8.566 -22.877 1.00 92.69 86 LEU A CA 1
ATOM 666 C C . LEU A 1 86 ? 11.440 9.325 -21.880 1.00 92.69 86 LEU A C 1
ATOM 668 O O . LEU A 1 86 ? 12.552 9.732 -22.212 1.00 92.69 86 LEU A O 1
ATOM 672 N N . TYR A 1 87 ? 10.942 9.516 -20.665 1.00 92.25 87 TYR A N 1
ATOM 673 C CA . TYR A 1 87 ? 11.670 10.206 -19.608 1.00 92.25 87 TYR A CA 1
ATOM 674 C C . TYR A 1 87 ? 12.234 9.206 -18.603 1.00 92.25 87 TYR A C 1
ATOM 676 O O . TYR A 1 87 ? 11.519 8.330 -18.109 1.00 92.25 87 TYR A O 1
ATOM 684 N N . GLY A 1 88 ? 13.515 9.363 -18.284 1.00 91.00 88 GLY A N 1
ATOM 685 C CA . GLY A 1 88 ? 14.225 8.472 -17.376 1.00 91.00 88 GLY A CA 1
ATOM 686 C C . GLY A 1 88 ? 15.386 9.147 -16.661 1.00 91.00 88 GLY A C 1
ATOM 687 O O . GLY A 1 88 ? 15.614 10.354 -16.794 1.00 91.00 88 GLY A O 1
ATOM 688 N N . SER A 1 89 ? 16.123 8.342 -15.904 1.00 88.38 89 SER A N 1
ATOM 689 C CA . SER A 1 89 ? 17.313 8.784 -15.184 1.00 88.38 89 SER A CA 1
ATOM 690 C C . SER A 1 89 ? 18.569 8.540 -16.009 1.00 88.38 89 SER A C 1
ATOM 692 O O . SER A 1 89 ? 18.758 7.441 -16.527 1.00 88.38 89 SER A O 1
ATOM 694 N N . GLN A 1 90 ? 19.450 9.535 -16.092 1.00 84.44 90 GLN A N 1
ATOM 695 C CA . GLN A 1 90 ? 20.795 9.349 -16.641 1.00 84.44 90 GLN A CA 1
ATOM 696 C C . GLN A 1 90 ? 21.764 9.069 -15.488 1.00 84.44 90 GLN A C 1
ATOM 698 O O . GLN A 1 90 ? 21.982 9.938 -14.641 1.00 84.44 90 GLN A O 1
ATOM 703 N N . LEU A 1 91 ? 22.333 7.864 -15.445 1.00 75.75 91 LEU A N 1
ATOM 704 C CA . LEU A 1 91 ? 23.315 7.452 -14.439 1.00 75.75 91 LEU A CA 1
ATOM 705 C C . LEU A 1 91 ? 24.613 7.061 -15.150 1.00 75.75 91 LEU A C 1
ATOM 707 O O . LEU A 1 91 ? 24.723 5.983 -15.728 1.00 75.75 91 LEU A O 1
ATOM 711 N N . GLY A 1 92 ? 25.597 7.963 -15.138 1.00 79.81 92 GLY A N 1
ATOM 712 C CA . GLY A 1 92 ? 26.778 7.816 -15.993 1.00 79.81 92 GLY A CA 1
ATOM 713 C C . GLY A 1 92 ? 26.368 7.813 -17.467 1.00 79.81 92 GLY A C 1
ATOM 714 O O . GLY A 1 92 ? 25.639 8.707 -17.899 1.00 79.81 92 GLY A O 1
ATOM 715 N N . ASP A 1 93 ? 26.786 6.790 -18.209 1.00 78.31 93 ASP A N 1
ATOM 716 C CA . ASP A 1 93 ? 26.452 6.620 -19.630 1.00 78.31 93 ASP A CA 1
ATOM 717 C C . ASP A 1 93 ? 25.137 5.844 -19.853 1.00 78.31 93 ASP A C 1
ATOM 719 O O . ASP A 1 93 ? 24.630 5.786 -20.975 1.00 78.31 93 ASP A O 1
ATOM 723 N N . GLU A 1 94 ? 24.537 5.284 -18.796 1.00 77.12 94 GLU A N 1
ATOM 724 C CA . GLU A 1 94 ? 23.318 4.480 -18.890 1.00 77.12 94 GLU A CA 1
ATOM 725 C C . GLU A 1 94 ? 22.042 5.322 -18.736 1.00 77.12 94 GLU A C 1
ATOM 727 O O . GLU A 1 94 ? 21.904 6.160 -17.839 1.00 77.12 94 GLU A O 1
ATOM 732 N N . PHE A 1 95 ? 21.070 5.053 -19.613 1.00 83.62 95 PHE A N 1
ATOM 733 C CA . PHE A 1 95 ? 19.726 5.622 -19.545 1.00 83.62 95 PHE A CA 1
ATOM 734 C C . PHE A 1 95 ? 18.755 4.621 -18.912 1.00 83.62 95 PHE A C 1
ATOM 736 O O . PHE A 1 95 ? 18.445 3.577 -19.491 1.00 83.62 95 PHE A O 1
ATOM 743 N N . HIS A 1 96 ? 18.217 4.967 -17.747 1.00 85.25 96 HIS A N 1
ATOM 744 C CA . HIS A 1 96 ? 17.258 4.154 -17.009 1.00 85.25 96 HIS A CA 1
ATOM 745 C C . HIS A 1 96 ? 15.834 4.654 -17.254 1.00 85.25 96 HIS A C 1
ATOM 747 O O . HIS A 1 96 ? 15.371 5.606 -16.628 1.00 85.25 96 HIS A O 1
ATOM 753 N N . ALA A 1 97 ? 15.127 3.989 -18.168 1.00 85.62 97 ALA A N 1
ATOM 754 C CA . ALA A 1 97 ? 13.748 4.332 -18.523 1.00 85.62 97 ALA A CA 1
ATOM 755 C C . ALA A 1 97 ? 12.706 3.951 -17.457 1.00 85.62 97 ALA A C 1
ATOM 757 O O . ALA A 1 97 ? 11.633 4.554 -17.378 1.00 85.62 97 ALA A O 1
ATOM 758 N N . LEU A 1 98 ? 12.991 2.912 -16.668 1.00 82.75 98 LEU A N 1
ATOM 759 C CA . LEU A 1 98 ? 12.086 2.432 -15.632 1.00 82.75 98 LEU A CA 1
ATOM 760 C C . LEU A 1 98 ? 12.319 3.229 -14.359 1.00 82.75 98 LEU A C 1
ATOM 762 O O . LEU A 1 98 ? 13.437 3.306 -13.858 1.00 82.75 98 LEU A O 1
ATOM 766 N N . ASN A 1 99 ? 11.249 3.818 -13.838 1.00 71.94 99 ASN A N 1
ATOM 767 C CA . ASN A 1 99 ? 11.352 4.719 -12.700 1.00 71.94 99 ASN A CA 1
ATOM 768 C C . ASN A 1 99 ? 11.071 4.013 -11.371 1.00 71.94 99 ASN A C 1
ATOM 770 O O . ASN A 1 99 ? 11.740 4.267 -10.373 1.00 71.94 99 ASN A O 1
ATOM 774 N N . MET A 1 100 ? 10.041 3.166 -11.342 1.00 77.31 100 MET A N 1
ATOM 775 C CA . MET A 1 100 ? 9.630 2.413 -10.160 1.00 77.31 100 MET A CA 1
ATOM 776 C C . MET A 1 100 ? 8.768 1.221 -10.582 1.00 77.31 100 MET A C 1
ATOM 778 O O . MET A 1 100 ? 8.403 1.092 -11.751 1.00 77.31 100 MET A O 1
ATOM 782 N N . PHE A 1 101 ? 8.409 0.360 -9.637 1.00 84.25 101 PHE A N 1
ATOM 783 C CA . PHE A 1 101 ? 7.341 -0.615 -9.834 1.00 84.25 101 PHE A CA 1
ATOM 784 C C . PHE A 1 101 ? 6.314 -0.520 -8.712 1.00 84.25 101 PHE A C 1
ATOM 786 O O . PHE A 1 101 ? 6.586 0.010 -7.631 1.00 84.25 101 PHE A O 1
ATOM 793 N N . GLN A 1 102 ? 5.124 -1.029 -9.000 1.00 87.75 102 GLN A N 1
ATOM 794 C CA . GLN A 1 102 ? 4.086 -1.293 -8.018 1.00 87.75 102 GLN A CA 1
ATOM 795 C C . GLN A 1 102 ? 3.953 -2.790 -7.798 1.00 87.75 102 GLN A C 1
ATOM 797 O O . GLN A 1 102 ? 4.124 -3.570 -8.731 1.00 87.75 102 GLN A O 1
ATOM 802 N N . ARG A 1 103 ? 3.580 -3.160 -6.580 1.00 86.12 103 ARG A N 1
ATOM 803 C CA . ARG A 1 103 ? 3.200 -4.504 -6.159 1.00 86.12 103 ARG A CA 1
ATOM 804 C C . ARG A 1 103 ? 1.688 -4.590 -6.080 1.00 86.12 103 ARG A C 1
ATOM 806 O O . ARG A 1 103 ? 1.017 -3.610 -5.749 1.00 86.12 103 ARG A O 1
ATOM 813 N 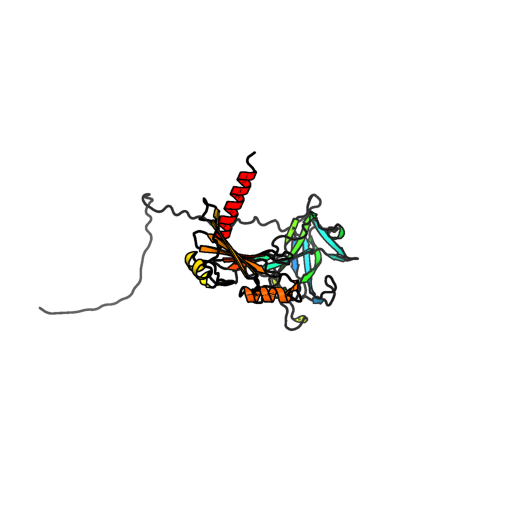N . ARG A 1 104 ? 1.136 -5.761 -6.364 1.00 85.06 104 ARG A N 1
ATOM 814 C CA . ARG A 1 104 ? -0.278 -6.034 -6.140 1.00 85.06 104 ARG A CA 1
ATOM 815 C C . ARG A 1 104 ? -0.453 -6.469 -4.695 1.00 85.06 104 ARG A C 1
ATOM 817 O O . ARG A 1 104 ? -0.075 -7.579 -4.341 1.00 85.06 104 ARG A O 1
ATOM 824 N N . ASN A 1 105 ? -1.059 -5.620 -3.874 1.00 79.31 105 ASN A N 1
ATOM 825 C CA . ASN A 1 105 ? -1.385 -5.982 -2.505 1.00 79.31 105 ASN A CA 1
ATOM 826 C C . ASN A 1 105 ? -2.467 -7.088 -2.527 1.00 79.31 105 ASN A C 1
ATOM 828 O O . ASN A 1 105 ? -3.590 -6.827 -2.973 1.00 79.31 105 ASN A O 1
ATOM 832 N N . PRO A 1 106 ? -2.176 -8.318 -2.059 1.00 74.88 106 PRO A N 1
ATOM 833 C CA . PRO A 1 106 ? -3.108 -9.446 -2.149 1.00 74.88 106 PRO A CA 1
ATOM 834 C C . PRO A 1 106 ? -4.256 -9.355 -1.131 1.00 74.88 106 PRO A C 1
ATOM 836 O O . PRO A 1 106 ? -5.246 -10.081 -1.210 1.00 74.88 106 PRO A O 1
ATOM 839 N N . ASN A 1 107 ? -4.129 -8.457 -0.160 1.00 74.12 107 ASN A N 1
ATOM 840 C CA . ASN A 1 107 ? -5.061 -8.262 0.935 1.00 74.12 107 ASN A CA 1
ATOM 841 C C . ASN A 1 107 ? -6.167 -7.264 0.597 1.00 74.12 107 ASN A C 1
ATOM 843 O O . ASN A 1 107 ? -7.275 -7.383 1.110 1.00 74.12 107 ASN A O 1
ATOM 847 N N . VAL A 1 108 ? -5.885 -6.284 -0.260 1.00 75.31 108 VAL A N 1
ATOM 848 C CA . VAL A 1 108 ? -6.888 -5.303 -0.708 1.00 75.31 108 VAL A CA 1
ATOM 849 C C . VAL A 1 108 ? -7.123 -5.326 -2.214 1.00 75.31 108 VAL A C 1
ATOM 851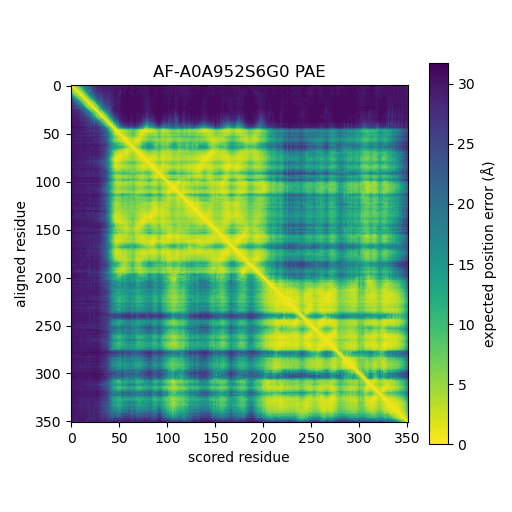 O O . VAL A 1 108 ? -8.078 -4.713 -2.681 1.00 75.31 108 VAL A O 1
ATOM 854 N N . CYS A 1 109 ? -6.303 -6.066 -2.966 1.00 79.56 109 CYS A N 1
ATOM 855 C CA . CYS A 1 109 ? -6.327 -6.100 -4.424 1.00 79.56 109 CYS A CA 1
ATOM 856 C C . CYS A 1 109 ? -6.177 -4.704 -5.042 1.00 79.56 109 CYS A C 1
ATOM 858 O O . CYS A 1 109 ? -6.858 -4.349 -6.006 1.00 79.56 109 CYS A O 1
ATOM 860 N N . GLU A 1 110 ? -5.253 -3.919 -4.497 1.00 84.62 110 GLU A N 1
ATOM 861 C CA . GLU A 1 110 ? -4.867 -2.594 -4.985 1.00 84.62 110 GLU A CA 1
ATOM 862 C C . GLU A 1 110 ? -3.388 -2.628 -5.399 1.00 84.62 110 GLU A C 1
ATOM 864 O O . GLU A 1 110 ? -2.637 -3.526 -5.013 1.00 84.62 110 GLU A O 1
ATOM 869 N N . TRP A 1 111 ? -2.990 -1.716 -6.284 1.00 86.44 111 TRP A N 1
ATOM 870 C CA . TRP A 1 111 ? -1.590 -1.563 -6.680 1.00 86.44 111 TRP A CA 1
ATOM 871 C C . TRP A 1 111 ? -0.925 -0.533 -5.782 1.00 86.44 111 TRP A C 1
ATOM 873 O O . TRP A 1 111 ? -1.426 0.583 -5.655 1.00 86.44 111 TRP A O 1
ATOM 883 N N . GLU A 1 112 ? 0.206 -0.901 -5.199 1.00 83.50 112 GLU A N 1
ATOM 884 C CA . GLU A 1 112 ? 0.911 -0.085 -4.220 1.00 83.50 112 GLU A CA 1
ATOM 885 C C . GLU A 1 112 ? 2.379 0.044 -4.613 1.00 83.50 112 GLU A C 1
ATOM 887 O O . GLU A 1 112 ? 3.025 -0.905 -5.055 1.00 83.50 112 GLU A O 1
ATOM 892 N N . TYR A 1 113 ? 2.916 1.243 -4.466 1.00 80.00 113 TYR A N 1
ATOM 893 C CA . TYR A 1 113 ? 4.346 1.488 -4.460 1.00 80.00 113 TYR A CA 1
ATOM 894 C C . TYR A 1 113 ? 4.949 1.007 -3.123 1.00 80.00 113 TYR A C 1
ATOM 896 O O . TYR A 1 113 ? 4.269 0.421 -2.278 1.00 80.00 113 TYR A O 1
ATOM 904 N N . GLY A 1 114 ? 6.249 1.225 -2.908 1.00 70.31 114 GLY A N 1
ATOM 905 C CA . GLY A 1 114 ? 6.865 0.948 -1.605 1.00 70.31 114 GLY A CA 1
ATOM 906 C C . GLY A 1 114 ? 6.100 1.615 -0.448 1.00 70.31 114 GLY A C 1
ATOM 907 O O . GLY A 1 114 ? 5.531 2.686 -0.620 1.00 70.31 114 GLY A O 1
ATOM 908 N N . TYR A 1 115 ? 6.108 0.990 0.731 1.00 58.12 115 TYR A N 1
ATOM 909 C CA . TYR A 1 115 ? 5.426 1.450 1.949 1.00 58.12 115 TYR A CA 1
ATOM 910 C C . TYR A 1 115 ? 3.887 1.504 1.894 1.00 58.12 115 TYR A C 1
ATOM 912 O O . TYR A 1 115 ? 3.271 2.199 2.699 1.00 58.12 115 TYR A O 1
ATOM 920 N N . GLY A 1 116 ? 3.261 0.766 0.971 1.00 64.81 116 GLY A N 1
ATOM 921 C CA . GLY A 1 116 ? 1.801 0.664 0.862 1.00 64.81 116 GLY A CA 1
ATOM 922 C C . GLY A 1 116 ? 1.137 1.909 0.284 1.00 64.81 116 GLY A C 1
ATOM 923 O O . GLY A 1 116 ? -0.053 2.148 0.477 1.00 64.81 116 GLY A O 1
ATOM 924 N N . GLU A 1 117 ? 1.899 2.750 -0.404 1.00 69.94 117 GLU A N 1
ATOM 925 C CA . GLU A 1 117 ? 1.373 3.972 -0.993 1.00 69.94 117 GLU A CA 1
ATOM 926 C C . GLU A 1 117 ? 0.695 3.665 -2.336 1.00 69.94 117 GLU A C 1
ATOM 928 O O . GLU A 1 117 ? 1.320 3.142 -3.255 1.00 69.94 117 GLU A O 1
ATOM 933 N N . SER A 1 118 ? -0.571 4.045 -2.512 1.00 74.25 118 SER A N 1
ATOM 934 C CA . SER A 1 118 ? -1.253 3.944 -3.816 1.00 74.25 118 SER A CA 1
ATOM 935 C C . SER A 1 118 ? -0.811 5.028 -4.810 1.00 74.25 118 SER A C 1
ATOM 937 O O . SER A 1 118 ? -1.028 4.908 -6.016 1.00 74.25 118 SER A O 1
ATOM 939 N N . VAL A 1 119 ? -0.149 6.076 -4.311 1.00 78.06 119 VAL A N 1
ATOM 940 C CA . VAL A 1 119 ? 0.383 7.206 -5.080 1.00 78.06 119 VAL A CA 1
ATOM 941 C C . VAL A 1 119 ? 1.873 7.340 -4.797 1.00 78.06 119 VAL A C 1
ATOM 943 O O . VAL A 1 119 ? 2.305 7.230 -3.657 1.00 78.06 119 VAL A O 1
ATOM 946 N N . ARG A 1 120 ? 2.673 7.621 -5.826 1.00 76.12 120 ARG A N 1
ATOM 947 C CA . ARG A 1 120 ? 4.121 7.795 -5.680 1.00 76.12 120 ARG A CA 1
ATOM 948 C C . ARG A 1 120 ? 4.457 8.964 -4.742 1.00 76.12 120 ARG A C 1
ATOM 950 O O . ARG A 1 120 ? 4.051 10.098 -5.000 1.00 76.12 120 ARG A O 1
ATOM 957 N N . ARG A 1 121 ? 5.308 8.720 -3.737 1.00 73.12 121 ARG A N 1
ATOM 958 C CA . ARG A 1 121 ? 5.811 9.741 -2.794 1.00 73.12 121 ARG A CA 1
ATOM 959 C C . ARG A 1 121 ? 6.419 10.981 -3.451 1.00 73.12 121 ARG A C 1
ATOM 961 O O . ARG A 1 121 ? 6.202 12.106 -3.000 1.00 73.12 121 ARG A O 1
ATOM 968 N N . VAL A 1 122 ? 7.213 10.774 -4.501 1.00 80.00 122 VAL A N 1
ATOM 969 C CA . VAL A 1 122 ? 7.844 11.848 -5.280 1.00 80.00 122 VAL A CA 1
ATOM 970 C C . VAL A 1 122 ? 7.112 11.966 -6.618 1.00 80.00 122 VAL A C 1
ATOM 972 O O . VAL A 1 122 ? 7.444 11.233 -7.549 1.00 80.00 122 VAL A O 1
ATOM 975 N N . PRO A 1 123 ? 6.101 12.847 -6.739 1.00 83.56 123 PRO A N 1
ATOM 976 C CA . PRO A 1 123 ? 5.392 13.036 -7.999 1.00 83.56 123 PRO A CA 1
ATOM 977 C C . PRO A 1 123 ? 6.326 13.634 -9.055 1.00 83.56 123 PRO A C 1
ATOM 979 O O . PRO A 1 123 ? 7.265 14.352 -8.706 1.00 83.56 123 PRO A O 1
ATOM 982 N N . TRP A 1 124 ? 6.005 13.442 -10.341 1.00 86.25 124 TRP A N 1
ATOM 983 C CA . TRP A 1 124 ? 6.773 13.974 -11.480 1.00 86.25 124 TRP A CA 1
ATOM 984 C C . TRP A 1 124 ? 7.247 15.419 -11.268 1.00 86.25 124 TRP A C 1
ATOM 986 O O . TRP A 1 124 ? 8.427 15.728 -11.410 1.00 86.25 124 TRP A O 1
ATOM 996 N N . LYS A 1 125 ? 6.358 16.321 -10.829 1.00 87.06 125 LYS A N 1
ATOM 997 C CA . LYS A 1 125 ? 6.694 17.739 -10.594 1.00 87.06 125 LYS A CA 1
ATOM 998 C C . LYS A 1 125 ? 7.866 17.944 -9.621 1.00 87.06 125 LYS A C 1
ATOM 1000 O O . LYS A 1 125 ? 8.612 18.899 -9.799 1.00 87.06 125 LYS A O 1
ATOM 1005 N N . LYS A 1 126 ? 8.053 17.049 -8.647 1.00 87.31 126 LYS A N 1
ATOM 1006 C CA . LYS A 1 126 ? 9.096 17.115 -7.608 1.00 87.31 126 LYS A CA 1
ATOM 1007 C C . LYS A 1 126 ? 10.330 16.251 -7.893 1.00 87.31 126 LYS A C 1
ATOM 1009 O O . LYS A 1 126 ? 11.294 16.354 -7.144 1.00 87.31 126 LYS A O 1
ATOM 1014 N N . MET A 1 127 ? 10.311 15.418 -8.935 1.00 86.38 127 MET A N 1
ATOM 1015 C CA . MET A 1 127 ? 11.497 14.656 -9.343 1.00 86.38 127 MET A CA 1
ATOM 1016 C C . MET A 1 127 ? 12.627 15.598 -9.782 1.00 86.38 127 MET A C 1
ATOM 1018 O O . MET A 1 127 ? 12.368 16.688 -10.314 1.00 86.38 127 MET A O 1
ATOM 1022 N N . GLN A 1 128 ? 13.869 15.184 -9.555 1.00 87.25 128 GLN A N 1
ATOM 1023 C CA . GLN A 1 128 ? 15.058 15.967 -9.873 1.00 87.25 128 GLN A CA 1
ATOM 1024 C C . GLN A 1 128 ? 15.302 16.014 -11.386 1.00 87.25 128 GLN A C 1
ATOM 1026 O O . GLN A 1 128 ? 14.825 15.167 -12.135 1.00 87.25 128 GLN A O 1
ATOM 1031 N N . ALA A 1 129 ? 16.056 17.010 -11.861 1.00 86.69 129 ALA A N 1
ATOM 1032 C CA . ALA A 1 129 ? 16.300 17.193 -13.296 1.00 86.69 129 ALA A CA 1
ATOM 1033 C C . ALA A 1 129 ? 16.986 15.976 -13.949 1.00 86.69 129 ALA A C 1
ATOM 1035 O O . ALA A 1 129 ? 16.640 15.608 -15.068 1.00 86.69 129 ALA A O 1
ATOM 1036 N N . HIS A 1 130 ? 17.900 15.316 -13.231 1.00 85.19 130 HIS A N 1
ATOM 1037 C CA . HIS A 1 130 ? 18.605 14.128 -13.722 1.00 85.19 130 HIS A CA 1
ATOM 1038 C C . HIS A 1 130 ? 17.721 12.868 -13.794 1.00 85.19 130 HIS A C 1
ATOM 1040 O O . HIS A 1 130 ? 18.137 11.885 -14.395 1.00 85.19 130 HIS A O 1
ATOM 1046 N N . GLU A 1 131 ? 16.515 12.903 -13.212 1.00 84.69 131 GLU A N 1
ATOM 1047 C CA . GLU A 1 131 ? 15.485 11.851 -13.282 1.00 84.69 131 GLU A CA 1
ATOM 1048 C C . GLU A 1 131 ? 14.421 12.152 -14.361 1.00 84.69 131 GLU A C 1
ATOM 1050 O O . GLU A 1 131 ? 13.407 11.464 -14.469 1.00 84.69 131 GLU A O 1
ATOM 1055 N N . LYS A 1 132 ? 14.608 13.237 -15.126 1.00 90.31 132 LYS A N 1
ATOM 1056 C CA . LYS A 1 132 ? 13.681 13.733 -16.157 1.00 90.31 132 LYS A CA 1
ATOM 1057 C C . LYS A 1 132 ? 14.361 13.871 -17.514 1.00 90.31 132 LYS A C 1
ATOM 1059 O O . LYS A 1 132 ? 13.976 14.724 -18.314 1.00 90.31 132 LYS A O 1
ATOM 1064 N N . VAL A 1 133 ? 15.396 13.079 -17.767 1.00 91.19 133 VAL A N 1
ATOM 1065 C CA . VAL A 1 133 ? 16.163 13.175 -19.006 1.00 91.19 133 VAL A CA 1
ATOM 1066 C C . VAL A 1 133 ? 15.299 12.638 -20.149 1.00 91.19 133 VAL A C 1
ATOM 1068 O O . VAL A 1 133 ? 14.827 11.503 -20.062 1.00 91.19 133 VAL A O 1
ATOM 1071 N N . PRO A 1 134 ? 15.030 13.442 -21.194 1.00 92.25 134 PRO A N 1
ATOM 1072 C CA . PRO A 1 134 ? 14.225 13.001 -22.318 1.00 92.25 134 PRO A CA 1
ATOM 1073 C C . PRO A 1 134 ? 15.069 12.166 -23.281 1.00 92.25 134 PRO A C 1
ATOM 1075 O O . PRO A 1 134 ? 16.173 12.553 -23.664 1.00 92.25 134 PRO A O 1
ATOM 1078 N N . ARG A 1 135 ? 14.502 11.059 -23.747 1.00 92.25 135 ARG A N 1
ATOM 1079 C CA . ARG A 1 135 ? 15.008 10.272 -24.867 1.00 92.25 135 ARG A CA 1
ATOM 1080 C C . ARG A 1 135 ? 13.901 10.118 -25.897 1.00 92.25 135 ARG A C 1
ATOM 1082 O O . ARG A 1 135 ? 12.810 9.658 -25.571 1.00 92.25 135 ARG A O 1
ATOM 1089 N N . VAL A 1 136 ? 14.182 10.493 -27.141 1.00 93.62 136 VAL A N 1
ATOM 1090 C CA . VAL A 1 136 ? 13.253 10.231 -28.246 1.00 93.62 136 VAL A CA 1
ATOM 1091 C C . VAL A 1 136 ? 13.245 8.731 -28.519 1.00 93.62 136 VAL A C 1
ATOM 1093 O O . VAL A 1 136 ? 14.305 8.131 -28.682 1.00 93.62 136 VAL A O 1
ATOM 1096 N N . LEU A 1 137 ? 12.050 8.151 -28.545 1.00 93.38 137 LEU A N 1
ATOM 1097 C CA . LEU A 1 137 ? 11.786 6.769 -28.913 1.00 93.38 137 LEU A CA 1
ATOM 1098 C C . LEU A 1 137 ? 10.947 6.791 -30.192 1.00 93.38 137 LEU A C 1
ATOM 1100 O O . LEU A 1 137 ? 9.769 7.160 -30.159 1.00 93.38 137 LEU A O 1
ATOM 1104 N N . LYS A 1 138 ? 11.557 6.444 -31.325 1.00 94.44 138 LYS A N 1
ATOM 1105 C CA . LYS A 1 138 ? 10.898 6.506 -32.636 1.00 94.44 138 LYS A CA 1
ATOM 1106 C C . LYS A 1 138 ? 9.761 5.497 -32.742 1.00 94.44 138 LYS A C 1
ATOM 1108 O O . LYS A 1 138 ? 9.729 4.507 -32.011 1.00 94.44 138 LYS A O 1
ATOM 1113 N N . ALA A 1 139 ? 8.827 5.729 -33.659 1.00 92.25 139 ALA A N 1
ATOM 1114 C CA . ALA A 1 139 ? 7.774 4.755 -33.947 1.00 92.25 139 ALA A CA 1
ATOM 1115 C C . ALA A 1 139 ? 8.373 3.375 -34.300 1.00 92.25 139 ALA A C 1
ATOM 1117 O O . ALA A 1 139 ? 9.243 3.275 -35.165 1.00 92.25 139 ALA A O 1
ATOM 1118 N N . GLY A 1 140 ? 7.918 2.317 -33.621 1.00 91.25 140 GLY A N 1
ATOM 1119 C CA . GLY A 1 140 ? 8.432 0.951 -33.775 1.00 91.25 140 GLY A CA 1
ATOM 1120 C C . GLY A 1 140 ? 9.798 0.692 -33.128 1.00 91.25 140 GLY A C 1
ATOM 1121 O O . GLY A 1 140 ? 10.292 -0.432 -33.191 1.00 91.25 140 GLY A O 1
ATOM 1122 N N . GLU A 1 141 ? 10.428 1.696 -32.509 1.00 94.81 141 GLU A N 1
ATOM 1123 C CA . GLU A 1 141 ? 11.693 1.508 -31.801 1.00 94.81 141 GLU A CA 1
ATOM 1124 C C . GLU A 1 141 ? 11.473 0.736 -30.497 1.00 94.81 141 GLU A C 1
ATOM 1126 O O . GLU A 1 141 ? 10.481 0.925 -29.784 1.00 94.81 141 GLU A O 1
ATOM 1131 N N . VAL A 1 142 ? 12.445 -0.120 -30.186 1.00 93.12 142 VAL A N 1
ATOM 1132 C CA . VAL A 1 142 ? 12.510 -0.884 -28.945 1.00 93.12 142 VAL A CA 1
ATOM 1133 C C . VAL A 1 142 ? 13.703 -0.404 -28.135 1.00 93.12 142 VAL A C 1
ATOM 1135 O O . VAL A 1 142 ? 14.831 -0.378 -28.626 1.00 93.12 142 VAL A O 1
ATOM 1138 N N . LEU A 1 143 ? 13.456 -0.083 -26.870 1.00 91.88 143 LEU A N 1
ATOM 1139 C CA . LEU A 1 143 ? 14.486 0.180 -25.877 1.00 91.88 143 LEU A CA 1
ATOM 1140 C C . LEU A 1 143 ? 14.530 -0.961 -24.863 1.00 91.88 143 LEU A C 1
ATOM 1142 O O . LEU A 1 143 ? 13.508 -1.314 -24.280 1.00 91.88 143 LEU A O 1
ATOM 1146 N N . GLU A 1 144 ? 15.719 -1.493 -24.599 1.00 90.44 144 GLU A N 1
ATOM 1147 C CA . GLU A 1 144 ? 15.951 -2.358 -23.443 1.00 90.44 144 GLU A CA 1
ATOM 1148 C C . GLU A 1 144 ? 16.299 -1.509 -22.222 1.00 90.44 144 GLU A C 1
ATOM 1150 O O . GLU A 1 144 ? 17.179 -0.650 -22.272 1.00 90.44 144 GLU A O 1
ATOM 1155 N N . ALA A 1 145 ? 15.586 -1.742 -21.124 1.00 86.81 145 ALA A N 1
ATOM 1156 C CA . ALA A 1 145 ? 15.790 -1.058 -19.861 1.00 86.81 145 ALA A CA 1
ATOM 1157 C C . ALA A 1 145 ? 15.883 -2.070 -18.717 1.00 86.81 145 ALA A C 1
ATOM 1159 O O . ALA A 1 145 ? 15.106 -3.022 -18.641 1.00 86.81 145 ALA A O 1
ATOM 1160 N N . GLY A 1 146 ? 16.829 -1.849 -17.805 1.00 82.88 146 GLY A N 1
ATOM 1161 C CA . GLY A 1 146 ? 16.947 -2.641 -16.586 1.00 82.88 146 GLY A CA 1
ATOM 1162 C C . GLY A 1 146 ? 15.940 -2.191 -15.529 1.00 82.88 146 GLY A C 1
ATOM 1163 O O . GLY A 1 146 ? 15.913 -1.020 -15.152 1.00 82.88 146 GLY A O 1
ATOM 1164 N N . GLY A 1 147 ? 15.139 -3.128 -15.039 1.00 80.56 147 GLY A N 1
ATOM 1165 C CA . GLY A 1 147 ? 14.352 -3.031 -13.816 1.00 80.56 147 GLY A CA 1
ATOM 1166 C C . GLY A 1 147 ? 14.978 -3.870 -12.707 1.00 80.56 147 GLY A C 1
ATOM 1167 O O . GLY A 1 147 ? 15.863 -4.690 -12.949 1.00 80.56 147 GLY A O 1
ATOM 1168 N N . GLY A 1 148 ? 14.523 -3.652 -11.479 1.00 80.94 148 GLY A N 1
ATOM 1169 C CA . GLY A 1 148 ? 14.947 -4.426 -10.321 1.00 80.94 148 GLY A CA 1
ATOM 1170 C C . GLY A 1 148 ? 13.777 -4.779 -9.420 1.00 80.94 148 GLY A C 1
ATOM 1171 O O . GLY A 1 148 ? 12.781 -4.054 -9.417 1.00 80.94 148 GLY A O 1
ATOM 1172 N N . PHE A 1 149 ? 13.904 -5.872 -8.680 1.00 81.44 149 PHE A N 1
ATOM 1173 C CA . PHE A 1 149 ? 13.027 -6.244 -7.574 1.00 81.44 149 PHE A CA 1
ATOM 1174 C C . PHE A 1 149 ? 13.860 -6.902 -6.463 1.00 81.44 149 PHE A C 1
ATOM 1176 O O . PHE A 1 149 ? 14.946 -7.432 -6.716 1.00 81.44 149 PHE A O 1
ATOM 1183 N N . ASP A 1 150 ? 13.417 -6.792 -5.219 1.00 78.12 150 ASP A N 1
ATOM 1184 C CA . ASP A 1 150 ? 14.064 -7.417 -4.070 1.00 78.12 150 ASP A CA 1
ATOM 1185 C C . ASP A 1 150 ? 13.538 -8.846 -3.841 1.00 78.12 150 ASP A C 1
ATOM 1187 O O . ASP A 1 150 ? 12.632 -9.318 -4.517 1.00 78.12 150 ASP A O 1
ATOM 1191 N N . GLU A 1 151 ? 14.146 -9.595 -2.923 1.00 76.00 151 GLU A N 1
ATOM 1192 C CA . GLU A 1 151 ? 13.698 -10.963 -2.627 1.00 76.00 151 GLU A CA 1
ATOM 1193 C C . GLU A 1 151 ? 12.279 -11.008 -2.032 1.00 76.00 151 GLU A C 1
ATOM 1195 O O . GLU A 1 151 ? 11.567 -11.989 -2.229 1.00 76.00 151 GLU A O 1
ATOM 1200 N N . TRP A 1 152 ? 11.837 -9.932 -1.376 1.00 70.81 152 TRP A N 1
ATOM 1201 C CA . TRP A 1 152 ? 10.488 -9.808 -0.810 1.00 70.81 152 TRP A CA 1
ATOM 1202 C C . TRP A 1 152 ? 9.419 -9.652 -1.895 1.00 70.81 152 TRP A C 1
ATOM 1204 O O . TRP A 1 152 ? 8.265 -10.022 -1.703 1.00 70.81 152 TRP A O 1
ATOM 1214 N N . ASP A 1 153 ? 9.804 -9.159 -3.070 1.00 76.38 153 ASP A N 1
ATOM 1215 C CA . ASP A 1 153 ? 8.938 -9.097 -4.246 1.00 76.38 153 ASP A CA 1
ATOM 1216 C C . ASP A 1 153 ? 8.661 -10.461 -4.872 1.00 76.38 153 ASP A C 1
ATOM 1218 O O . ASP A 1 153 ? 7.742 -10.594 -5.689 1.00 76.38 153 ASP A O 1
ATOM 1222 N N . ALA A 1 154 ? 9.447 -11.480 -4.515 1.00 74.00 154 ALA A N 1
ATOM 1223 C CA . ALA A 1 154 ? 9.262 -12.823 -5.026 1.00 74.00 154 ALA A CA 1
ATOM 1224 C C . ALA A 1 154 ? 7.859 -13.332 -4.683 1.00 74.00 154 ALA A C 1
ATOM 1226 O O . ALA A 1 154 ? 7.420 -13.300 -3.537 1.00 74.00 154 ALA A O 1
ATOM 1227 N N . ASN A 1 155 ? 7.156 -13.861 -5.685 1.00 73.19 155 ASN A N 1
ATOM 1228 C CA . ASN A 1 155 ? 5.780 -14.350 -5.566 1.00 73.19 155 ASN A CA 1
ATOM 1229 C C . ASN A 1 155 ? 4.701 -13.271 -5.347 1.00 73.19 155 ASN A C 1
ATOM 1231 O O . ASN A 1 155 ? 3.542 -13.625 -5.114 1.00 73.19 155 ASN A O 1
ATOM 1235 N N . SER A 1 156 ? 5.021 -11.986 -5.518 1.00 81.12 156 SER A N 1
ATOM 1236 C CA . SER A 1 156 ? 4.027 -10.912 -5.600 1.00 81.12 156 SER A CA 1
ATOM 1237 C C . SER A 1 156 ? 3.931 -10.366 -7.030 1.00 81.12 156 SER A C 1
ATOM 1239 O O . SER A 1 156 ? 4.962 -10.062 -7.631 1.00 81.12 156 SER A O 1
ATOM 1241 N N . PRO A 1 157 ? 2.731 -10.234 -7.632 1.00 88.44 157 PRO A N 1
ATOM 1242 C CA . PRO A 1 157 ? 2.608 -9.589 -8.932 1.00 88.44 157 PRO A CA 1
ATOM 1243 C C . PRO A 1 157 ? 3.131 -8.153 -8.870 1.00 88.44 157 PRO A C 1
ATOM 1245 O O . PRO A 1 157 ? 2.692 -7.362 -8.035 1.00 88.44 157 PRO A O 1
ATOM 1248 N N . ILE A 1 158 ? 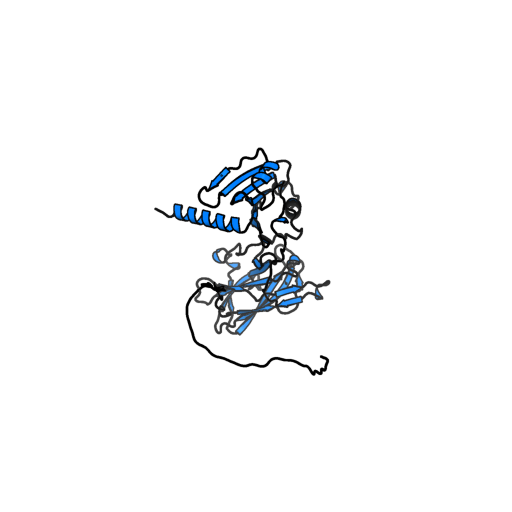4.018 -7.801 -9.792 1.00 88.38 158 ILE A N 1
ATOM 1249 C CA . ILE A 1 158 ? 4.586 -6.463 -9.924 1.00 88.38 158 ILE A CA 1
ATOM 1250 C C . ILE A 1 158 ? 4.320 -5.890 -11.318 1.00 88.38 158 ILE A C 1
ATOM 1252 O O . ILE A 1 158 ? 4.079 -6.620 -12.281 1.00 88.38 158 ILE A O 1
ATOM 1256 N N . ARG A 1 159 ? 4.313 -4.560 -11.422 1.00 89.19 159 ARG A N 1
ATOM 1257 C CA . ARG A 1 159 ? 4.232 -3.825 -12.692 1.00 89.19 159 ARG A CA 1
ATOM 1258 C C . ARG A 1 159 ? 5.188 -2.639 -12.675 1.00 89.19 159 ARG A C 1
ATOM 1260 O O . ARG A 1 159 ? 5.183 -1.875 -11.712 1.00 89.19 159 ARG A O 1
ATOM 1267 N N . TYR A 1 160 ? 5.995 -2.470 -13.717 1.00 88.19 160 TYR A N 1
ATOM 1268 C CA . TYR A 1 160 ? 6.915 -1.340 -13.846 1.00 88.19 160 TYR A CA 1
ATOM 1269 C C . TYR A 1 160 ? 6.202 -0.100 -14.374 1.00 88.19 160 TYR A C 1
ATOM 1271 O O . TYR A 1 160 ? 5.207 -0.205 -15.094 1.00 88.19 160 TYR A O 1
ATOM 1279 N N . THR A 1 161 ? 6.743 1.069 -14.037 1.00 88.56 161 THR A N 1
ATOM 1280 C CA . THR A 1 161 ? 6.261 2.361 -14.523 1.00 88.56 161 THR A CA 1
ATOM 1281 C C . THR A 1 161 ? 7.317 3.083 -15.351 1.00 88.56 161 THR A C 1
ATOM 1283 O O . THR A 1 161 ? 8.518 3.042 -15.055 1.00 88.56 161 THR A O 1
ATOM 1286 N N . ALA A 1 162 ? 6.852 3.764 -16.396 1.00 89.50 162 ALA A N 1
ATOM 1287 C CA . ALA A 1 162 ? 7.644 4.682 -17.204 1.00 89.50 162 ALA A CA 1
ATOM 1288 C C . ALA A 1 162 ? 6.855 5.970 -17.459 1.00 89.50 162 ALA A C 1
ATOM 1290 O O . ALA A 1 162 ? 5.623 5.958 -17.470 1.00 89.50 162 ALA A O 1
ATOM 1291 N N . PHE A 1 163 ? 7.561 7.076 -17.684 1.00 91.38 163 PHE A N 1
ATOM 1292 C CA . PHE A 1 163 ? 6.949 8.343 -18.075 1.00 91.38 163 PHE A CA 1
ATOM 1293 C C . PHE A 1 163 ? 7.139 8.562 -19.568 1.00 91.38 163 PHE A C 1
ATOM 1295 O O . PHE A 1 163 ? 8.270 8.637 -20.047 1.00 91.38 163 PHE A O 1
ATOM 1302 N N . ILE A 1 164 ? 6.032 8.687 -20.293 1.00 91.19 164 ILE A N 1
ATOM 1303 C CA . ILE A 1 164 ? 6.032 8.947 -21.731 1.00 91.19 164 ILE A CA 1
ATOM 1304 C C . ILE A 1 164 ? 5.263 10.225 -22.033 1.00 91.19 164 ILE A C 1
ATOM 1306 O O . ILE A 1 164 ? 4.241 10.506 -21.417 1.00 91.19 164 ILE A O 1
ATOM 1310 N N . GLY A 1 165 ? 5.726 11.000 -22.997 1.00 90.62 165 GLY A N 1
ATOM 1311 C CA . GLY A 1 165 ? 4.994 12.146 -23.521 1.00 90.62 165 GLY A CA 1
ATOM 1312 C C . GLY A 1 165 ? 5.136 12.218 -25.027 1.00 90.62 165 GLY A C 1
ATOM 1313 O O . GLY A 1 165 ? 6.095 11.705 -25.598 1.00 90.62 165 GLY A O 1
ATOM 1314 N N . LYS A 1 166 ? 4.196 12.872 -25.691 1.00 86.62 166 LYS A N 1
ATOM 1315 C CA . LYS A 1 166 ? 4.438 13.414 -27.025 1.00 86.62 166 LYS A CA 1
ATOM 1316 C C . LYS A 1 166 ? 5.300 14.673 -26.889 1.00 86.62 166 LYS A C 1
ATOM 1318 O O . LYS A 1 166 ? 5.233 15.340 -25.857 1.00 86.62 166 LYS A O 1
ATOM 1323 N N . PRO A 1 167 ? 6.056 15.072 -27.924 1.00 77.38 167 PRO A N 1
ATOM 1324 C CA . PRO A 1 167 ? 6.815 16.327 -27.899 1.00 77.38 167 PRO A CA 1
ATOM 1325 C C . PRO A 1 167 ? 5.983 17.579 -27.580 1.00 77.38 167 PRO A C 1
ATOM 1327 O O . PRO A 1 167 ? 6.519 18.567 -27.089 1.00 77.38 167 PRO A O 1
ATOM 1330 N N . SER A 1 168 ? 4.677 17.535 -27.849 1.00 78.88 168 SER A N 1
ATOM 1331 C CA . SER A 1 168 ? 3.716 18.600 -27.556 1.00 78.88 168 SER A CA 1
ATOM 1332 C C . SER A 1 168 ? 3.181 18.604 -26.121 1.00 78.88 168 SER A C 1
ATOM 1334 O O . SER A 1 168 ? 2.485 19.547 -25.746 1.00 78.88 168 SER A O 1
ATOM 1336 N N . ASP A 1 169 ? 3.423 17.551 -25.338 1.00 81.25 169 ASP A N 1
ATOM 1337 C CA . ASP A 1 169 ? 2.767 17.382 -24.045 1.00 81.25 169 ASP A CA 1
ATOM 1338 C C . ASP A 1 169 ? 3.462 18.230 -22.967 1.00 81.25 169 ASP A C 1
ATOM 1340 O O . ASP A 1 169 ? 4.677 18.131 -22.785 1.00 81.25 169 ASP A O 1
ATOM 1344 N N . PRO A 1 170 ? 2.717 19.038 -22.189 1.00 78.44 170 PRO A N 1
ATOM 1345 C CA . PRO A 1 170 ? 3.307 19.858 -21.131 1.00 78.44 170 PRO A CA 1
ATOM 1346 C C . PRO A 1 170 ? 3.778 19.024 -19.928 1.00 78.44 170 PRO A C 1
ATOM 1348 O O . PRO A 1 170 ? 4.602 19.481 -19.135 1.00 78.44 170 PRO A O 1
ATOM 1351 N N . ILE A 1 171 ? 3.218 17.823 -19.750 1.00 84.38 171 ILE A N 1
ATOM 1352 C CA . ILE A 1 171 ? 3.526 16.890 -18.663 1.00 84.38 171 ILE A CA 1
ATOM 1353 C C . ILE A 1 171 ? 3.437 15.467 -19.234 1.00 84.38 171 ILE A C 1
ATOM 1355 O O . ILE A 1 171 ? 2.421 15.152 -19.857 1.00 84.38 171 ILE A O 1
ATOM 1359 N N . PRO A 1 172 ? 4.441 14.597 -19.015 1.00 90.12 172 PRO A N 1
ATOM 1360 C CA . PRO A 1 172 ? 4.358 13.213 -19.452 1.00 90.12 172 PRO A CA 1
ATOM 1361 C C . PRO A 1 172 ? 3.311 12.430 -18.658 1.00 90.12 172 PRO A C 1
ATOM 1363 O O . PRO A 1 172 ? 3.030 12.702 -17.490 1.00 90.12 172 PRO A O 1
ATOM 1366 N N . THR A 1 173 ? 2.776 11.404 -19.301 1.00 88.81 173 THR A N 1
ATOM 1367 C CA . THR A 1 173 ? 1.873 10.417 -18.721 1.00 88.81 173 THR A CA 1
ATOM 1368 C C . THR A 1 173 ? 2.675 9.279 -18.097 1.00 88.81 173 THR A C 1
ATOM 1370 O O . THR A 1 173 ? 3.603 8.754 -18.713 1.00 88.81 173 THR A O 1
ATOM 1373 N N . GLU A 1 174 ? 2.310 8.870 -16.881 1.00 88.50 174 GLU A N 1
ATOM 1374 C CA . GLU A 1 174 ? 2.807 7.620 -16.300 1.00 88.50 174 GLU A CA 1
ATOM 1375 C C . GLU A 1 174 ? 2.053 6.444 -16.919 1.00 88.50 174 GLU A C 1
ATOM 1377 O O . GLU A 1 174 ? 0.823 6.391 -16.890 1.00 88.50 174 GLU A O 1
ATOM 1382 N N . VAL A 1 175 ? 2.796 5.502 -17.482 1.00 88.44 175 VAL A N 1
ATOM 1383 C CA . VAL A 1 175 ? 2.266 4.266 -18.053 1.00 88.44 175 VAL A CA 1
ATOM 1384 C C . VAL A 1 175 ? 2.818 3.067 -17.308 1.00 88.44 175 VAL A C 1
ATOM 1386 O O . VAL A 1 175 ? 3.926 3.096 -16.769 1.00 88.44 175 VAL A O 1
ATOM 1389 N N . PHE A 1 176 ? 2.028 2.000 -17.299 1.00 88.31 176 PHE A N 1
ATOM 1390 C CA . PHE A 1 176 ? 2.315 0.786 -16.553 1.00 88.31 176 PHE A CA 1
ATOM 1391 C C . PHE A 1 176 ? 2.534 -0.375 -17.514 1.00 88.31 176 PHE A C 1
ATOM 1393 O O . PHE A 1 176 ? 1.825 -0.515 -18.514 1.00 88.31 176 PHE A O 1
ATOM 1400 N N . SER A 1 177 ? 3.486 -1.241 -17.184 1.00 86.56 177 SER A N 1
ATOM 1401 C CA . SER A 1 177 ? 3.609 -2.535 -17.841 1.00 86.56 177 SER A CA 1
ATOM 1402 C C . SER A 1 177 ? 2.411 -3.437 -17.533 1.00 86.56 177 SER A C 1
ATOM 1404 O O . SER A 1 177 ? 1.670 -3.221 -16.568 1.00 86.56 177 SER A O 1
ATOM 1406 N N . ALA A 1 178 ? 2.278 -4.524 -18.299 1.00 85.19 178 ALA A N 1
ATOM 1407 C CA . ALA A 1 178 ? 1.508 -5.675 -17.838 1.00 85.19 178 ALA A CA 1
ATOM 1408 C C . ALA A 1 178 ? 2.051 -6.169 -16.484 1.00 85.19 178 ALA A C 1
ATOM 1410 O O . ALA A 1 178 ? 3.212 -5.919 -16.143 1.00 85.19 178 ALA A O 1
ATOM 1411 N N . ALA A 1 179 ? 1.212 -6.864 -15.718 1.00 88.12 179 ALA A N 1
ATOM 1412 C CA . ALA A 1 179 ? 1.637 -7.478 -14.470 1.00 88.12 179 ALA A CA 1
ATOM 1413 C C . ALA A 1 179 ? 2.466 -8.737 -14.742 1.00 88.12 179 ALA A C 1
ATOM 1415 O O . ALA A 1 179 ? 2.100 -9.579 -15.567 1.00 88.12 179 ALA A O 1
ATOM 1416 N N . PHE A 1 180 ? 3.564 -8.881 -14.012 1.00 86.88 180 PHE A N 1
ATOM 1417 C CA . PHE A 1 180 ? 4.427 -10.052 -14.045 1.00 86.88 180 PHE A CA 1
ATOM 1418 C C . PHE A 1 180 ? 4.653 -10.554 -12.622 1.00 86.88 180 PHE A C 1
ATOM 1420 O O . PHE A 1 180 ? 4.730 -9.780 -11.673 1.00 86.88 180 PHE A O 1
ATOM 1427 N N . LEU A 1 181 ? 4.726 -11.870 -12.477 1.00 87.31 181 LEU A N 1
ATOM 1428 C CA . LEU A 1 181 ? 5.056 -12.537 -11.229 1.00 87.31 181 LEU A CA 1
ATOM 1429 C C . LEU A 1 181 ? 6.505 -13.019 -11.309 1.00 87.31 181 LEU A C 1
ATOM 1431 O O . LEU A 1 181 ? 6.754 -13.962 -12.069 1.00 87.31 181 LEU A O 1
ATOM 1435 N N . PRO A 1 182 ? 7.445 -12.410 -10.569 1.00 86.56 182 PRO A N 1
ATOM 1436 C CA . PRO A 1 182 ? 8.771 -12.968 -10.392 1.00 86.56 182 PRO A CA 1
ATOM 1437 C C . PRO A 1 182 ? 8.676 -14.213 -9.508 1.00 86.56 182 PRO A C 1
ATOM 1439 O O . PRO A 1 182 ? 7.998 -14.223 -8.478 1.00 86.56 182 PRO A O 1
ATOM 1442 N N . VAL A 1 183 ? 9.364 -15.269 -9.921 1.00 85.44 183 VAL A N 1
ATOM 1443 C CA . VAL A 1 183 ? 9.506 -16.508 -9.162 1.00 85.44 183 VAL A CA 1
ATOM 1444 C C . VAL A 1 183 ? 10.990 -16.721 -8.952 1.00 85.44 183 VAL A C 1
ATOM 1446 O O . VAL A 1 183 ? 11.741 -16.837 -9.918 1.00 85.44 183 VAL A O 1
ATOM 1449 N N . LEU A 1 184 ? 11.410 -16.757 -7.694 1.00 83.12 184 LEU A N 1
ATOM 1450 C CA . LEU A 1 184 ? 12.762 -17.159 -7.337 1.00 83.12 184 LEU A CA 1
ATOM 1451 C C . LEU A 1 184 ? 12.763 -18.668 -7.120 1.00 83.12 184 LEU A C 1
ATOM 1453 O O . LEU A 1 184 ? 11.910 -19.194 -6.403 1.00 83.12 184 LEU A O 1
ATOM 1457 N N . GLY A 1 185 ? 13.679 -19.372 -7.777 1.00 75.31 185 GLY A N 1
ATOM 1458 C CA . GLY A 1 185 ? 13.891 -20.787 -7.509 1.00 75.31 185 GLY A CA 1
ATOM 1459 C C . GLY A 1 185 ? 14.892 -21.006 -6.374 1.00 75.31 185 GLY A C 1
ATOM 1460 O O . GLY A 1 185 ? 15.422 -20.061 -5.794 1.00 75.31 185 GLY A O 1
ATOM 1461 N N . ALA A 1 186 ? 15.165 -22.273 -6.055 1.00 76.06 186 ALA A N 1
ATOM 1462 C CA . ALA A 1 186 ? 16.118 -22.636 -5.001 1.00 76.06 186 ALA A CA 1
ATOM 1463 C C . ALA A 1 186 ? 17.558 -22.193 -5.320 1.00 76.06 186 ALA A C 1
ATOM 1465 O O . ALA A 1 186 ? 18.389 -22.075 -4.420 1.00 76.06 186 ALA A O 1
ATOM 1466 N N . ARG A 1 187 ? 17.852 -21.964 -6.603 1.00 76.69 187 ARG A N 1
ATOM 1467 C CA . ARG A 1 187 ? 19.122 -21.440 -7.099 1.00 76.69 187 ARG A CA 1
ATOM 1468 C C . ARG A 1 187 ? 18.863 -20.260 -8.040 1.00 76.69 187 ARG A C 1
ATOM 1470 O O . ARG A 1 187 ? 17.779 -20.189 -8.622 1.00 76.69 187 ARG A O 1
ATOM 1477 N N . PRO A 1 188 ? 19.826 -19.340 -8.228 1.00 71.94 188 PRO A N 1
ATOM 1478 C CA . PRO A 1 188 ? 19.610 -18.166 -9.068 1.00 71.94 188 PRO A CA 1
ATOM 1479 C C . PRO A 1 188 ? 19.246 -18.456 -10.520 1.00 71.94 188 PRO A C 1
ATOM 1481 O O . PRO A 1 188 ? 18.431 -17.742 -11.093 1.00 71.94 188 PRO A O 1
ATOM 1484 N N . GLU A 1 189 ? 19.783 -19.528 -11.093 1.00 77.94 189 GLU A N 1
ATOM 1485 C CA . GLU A 1 189 ? 19.453 -19.982 -12.445 1.00 77.94 189 GLU A CA 1
ATOM 1486 C C . GLU A 1 189 ? 18.007 -20.478 -12.602 1.00 77.94 189 GLU A C 1
ATOM 1488 O O . GLU A 1 189 ? 17.503 -20.563 -13.719 1.00 77.94 189 GLU A O 1
ATOM 1493 N N . ASP A 1 190 ? 17.334 -20.788 -11.492 1.00 82.31 190 ASP A N 1
ATOM 1494 C CA . ASP A 1 190 ? 15.948 -21.248 -11.473 1.00 82.31 190 ASP A CA 1
ATOM 1495 C C . ASP A 1 190 ? 14.958 -20.059 -11.383 1.00 82.31 190 ASP A C 1
ATOM 1497 O O . ASP A 1 190 ? 13.739 -20.259 -11.335 1.00 82.31 190 ASP A O 1
ATOM 1501 N N . ALA A 1 191 ? 15.457 -18.815 -11.334 1.00 84.75 191 ALA A N 1
ATOM 1502 C CA . ALA A 1 191 ? 14.617 -17.625 -11.351 1.00 84.75 191 ALA A CA 1
ATOM 1503 C C . ALA A 1 191 ? 13.844 -17.514 -12.674 1.00 84.75 191 ALA A C 1
ATOM 1505 O O . ALA A 1 191 ? 14.318 -17.875 -13.748 1.00 84.75 191 ALA A O 1
ATOM 1506 N N . SER A 1 192 ? 12.622 -17.001 -12.617 1.00 85.44 192 SER A N 1
ATOM 1507 C CA . SER A 1 192 ? 11.794 -16.795 -13.803 1.00 85.44 192 SER A CA 1
ATOM 1508 C C . SER A 1 192 ? 10.777 -15.684 -13.576 1.00 85.44 192 SER A C 1
ATOM 1510 O O . SER A 1 192 ? 10.628 -15.150 -12.476 1.00 85.44 192 SER A O 1
ATOM 1512 N N . PHE A 1 193 ? 10.055 -15.329 -14.633 1.00 85.06 193 PHE A N 1
ATOM 1513 C CA . PHE A 1 193 ? 8.850 -14.524 -14.529 1.00 85.06 193 PHE A CA 1
ATOM 1514 C C . PHE A 1 193 ? 7.740 -15.150 -15.364 1.00 85.06 193 PHE A C 1
ATOM 1516 O O . PHE A 1 193 ? 7.983 -15.871 -16.332 1.00 85.06 193 PHE A O 1
ATOM 1523 N N . ARG A 1 194 ? 6.497 -14.813 -15.032 1.00 84.81 194 ARG A N 1
ATOM 1524 C CA . ARG A 1 194 ? 5.348 -15.082 -15.899 1.00 84.81 194 ARG A CA 1
ATOM 1525 C C . ARG A 1 194 ? 4.394 -13.905 -15.900 1.00 84.81 194 ARG A C 1
ATOM 1527 O O . ARG A 1 194 ? 4.214 -13.256 -14.873 1.00 84.81 194 ARG A O 1
ATOM 1534 N N . LEU A 1 195 ? 3.768 -13.649 -17.043 1.00 83.69 195 LEU A N 1
ATOM 1535 C CA . LEU A 1 195 ? 2.645 -12.720 -17.102 1.00 83.69 195 LEU A CA 1
ATOM 1536 C C . LEU A 1 195 ? 1.488 -13.292 -16.283 1.00 83.69 195 LEU A C 1
ATOM 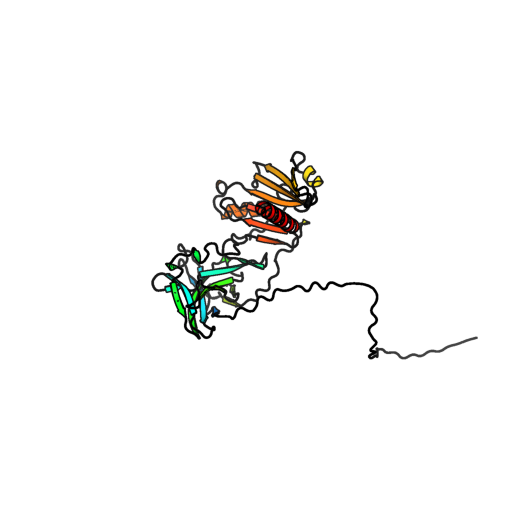1538 O O . LEU A 1 195 ? 1.223 -14.495 -16.330 1.00 83.69 195 LEU A O 1
ATOM 1542 N N . VAL A 1 196 ? 0.821 -12.432 -15.523 1.00 84.19 196 VAL A N 1
ATOM 1543 C CA . VAL A 1 196 ? -0.306 -12.829 -14.678 1.00 84.19 196 VAL A CA 1
ATOM 1544 C C . VAL A 1 196 ? -1.499 -11.920 -14.906 1.00 84.19 196 VAL A C 1
ATOM 1546 O O . VAL A 1 196 ? -1.355 -10.715 -15.117 1.00 84.19 196 VAL A O 1
ATOM 1549 N N . ASP A 1 197 ? -2.687 -12.515 -14.845 1.00 76.25 197 ASP A N 1
ATOM 1550 C CA . ASP A 1 197 ? -3.920 -11.751 -14.719 1.00 76.25 197 ASP A CA 1
ATOM 1551 C C . ASP A 1 197 ? -3.922 -11.028 -13.360 1.00 76.25 197 ASP A C 1
ATOM 1553 O O . ASP A 1 197 ? -3.417 -11.524 -12.352 1.00 76.25 197 ASP A O 1
ATOM 1557 N N . THR A 1 198 ? -4.473 -9.821 -13.351 1.00 70.06 198 THR A N 1
ATOM 1558 C CA . THR A 1 198 ? -4.573 -8.952 -12.175 1.00 70.06 198 THR A CA 1
ATOM 1559 C C . THR A 1 198 ? -5.857 -9.174 -11.376 1.00 70.06 198 THR A C 1
ATOM 1561 O O . THR A 1 198 ? -6.049 -8.536 -10.328 1.00 70.06 198 THR A O 1
ATOM 1564 N N . ASN A 1 199 ? -6.715 -10.085 -11.852 1.00 73.69 199 ASN A N 1
ATOM 1565 C CA . ASN A 1 199 ? -7.854 -10.606 -11.114 1.00 73.69 199 ASN A CA 1
ATOM 1566 C C . ASN A 1 199 ? -7.391 -11.123 -9.751 1.00 73.69 199 ASN A C 1
ATOM 1568 O O . ASN A 1 199 ? -6.637 -12.085 -9.629 1.00 73.69 199 ASN A O 1
ATOM 1572 N N . CYS A 1 200 ? -7.832 -10.426 -8.713 1.00 72.25 200 CYS A N 1
ATOM 1573 C CA . CYS A 1 200 ? -7.410 -10.647 -7.344 1.00 72.25 200 CYS A CA 1
ATOM 1574 C C . CYS A 1 200 ? -8.650 -10.707 -6.461 1.00 72.25 200 CYS A C 1
ATOM 1576 O O . CYS A 1 200 ? -9.598 -9.942 -6.645 1.00 72.25 200 CYS A O 1
ATOM 1578 N N . SER A 1 201 ? -8.624 -11.623 -5.499 1.00 68.06 201 SER A N 1
ATOM 1579 C CA . SER A 1 201 ? -9.578 -11.680 -4.396 1.00 68.06 201 SER A CA 1
ATOM 1580 C C . SER A 1 201 ? -8.816 -11.444 -3.093 1.00 68.06 201 SER A C 1
ATOM 1582 O O . SER A 1 201 ? -7.774 -12.081 -2.918 1.00 68.06 201 SER A O 1
ATOM 1584 N N . PRO A 1 202 ? -9.304 -10.568 -2.193 1.00 69.56 202 PRO A N 1
ATOM 1585 C CA . PRO A 1 202 ? -8.678 -10.344 -0.896 1.00 69.56 202 PRO A CA 1
ATOM 1586 C C . PRO A 1 202 ? -8.390 -11.663 -0.175 1.00 69.56 202 PRO A C 1
ATOM 1588 O O . PRO A 1 202 ? -9.275 -12.512 -0.049 1.00 69.56 202 PRO A O 1
ATOM 1591 N N . GLN A 1 203 ? -7.158 -11.844 0.306 1.00 69.69 203 GLN A N 1
ATOM 1592 C CA . GLN A 1 203 ? -6.775 -13.055 1.041 1.00 69.69 203 GLN A CA 1
ATOM 1593 C C . GLN A 1 203 ? -7.457 -13.165 2.411 1.00 69.69 203 GLN A C 1
ATOM 1595 O O . GLN A 1 203 ? -7.642 -14.273 2.919 1.00 69.69 203 GLN A O 1
ATOM 1600 N N . CYS A 1 204 ? -7.858 -12.042 3.014 1.00 73.62 204 CYS A N 1
ATOM 1601 C CA . CYS A 1 204 ? -8.510 -12.064 4.315 1.00 73.62 204 CYS A CA 1
ATOM 1602 C C . CYS A 1 204 ? -9.933 -12.632 4.237 1.00 73.62 204 CYS A C 1
ATOM 1604 O O . CYS A 1 204 ? -10.791 -12.094 3.537 1.00 73.62 204 CYS A O 1
ATOM 1606 N N . LYS A 1 205 ? -10.199 -13.675 5.028 1.00 73.56 205 LYS A N 1
ATOM 1607 C CA . LYS A 1 205 ? -11.522 -14.312 5.141 1.00 73.56 205 LYS A CA 1
ATOM 1608 C C . LYS A 1 205 ? -12.133 -14.243 6.545 1.00 73.56 205 LYS A C 1
ATOM 1610 O O . LYS A 1 205 ? -13.199 -14.808 6.749 1.00 73.56 205 LYS A O 1
ATOM 1615 N N . ILE A 1 206 ? -11.470 -13.588 7.503 1.00 73.88 206 ILE A N 1
ATOM 1616 C CA . ILE A 1 206 ? -11.961 -13.487 8.886 1.00 73.88 206 ILE A CA 1
ATOM 1617 C C . ILE A 1 206 ? -13.018 -12.384 9.031 1.00 73.88 206 ILE A C 1
ATOM 1619 O O . ILE A 1 206 ? -12.889 -11.316 8.430 1.00 73.88 206 ILE A O 1
ATOM 1623 N N . GLY A 1 207 ? -14.063 -12.646 9.819 1.00 78.38 207 GLY A N 1
ATOM 1624 C CA . GLY A 1 207 ? -15.145 -11.699 10.092 1.00 78.38 207 GLY A CA 1
ATOM 1625 C C . GLY A 1 207 ? -14.874 -10.797 11.298 1.00 78.38 207 GLY A C 1
ATOM 1626 O O . GLY A 1 207 ? -13.825 -10.856 11.944 1.00 78.38 207 GLY A O 1
ATOM 1627 N N . ILE A 1 208 ? -15.848 -9.944 11.633 1.00 81.12 208 ILE A N 1
ATOM 1628 C CA . ILE A 1 208 ? -15.743 -9.021 12.781 1.00 81.12 208 ILE A CA 1
ATOM 1629 C C . ILE A 1 208 ? -15.593 -9.753 14.128 1.00 81.12 208 ILE A C 1
ATOM 1631 O O . ILE A 1 208 ? -14.949 -9.242 15.046 1.00 81.12 208 ILE A O 1
ATOM 1635 N N . SER A 1 209 ? -16.157 -10.957 14.260 1.00 79.00 209 SER A N 1
ATOM 1636 C CA . SER A 1 209 ? -16.081 -11.787 15.470 1.00 79.00 209 SER A CA 1
ATOM 1637 C C . SER A 1 209 ? -14.660 -12.237 15.795 1.00 79.00 209 SER A C 1
ATOM 1639 O O . SER A 1 209 ? -14.293 -12.294 16.973 1.00 79.00 209 SER A O 1
ATOM 1641 N N . GLU A 1 210 ? -13.876 -12.514 14.759 1.00 77.00 210 GLU A N 1
ATOM 1642 C CA . GLU A 1 210 ? -12.471 -12.911 14.813 1.00 77.00 210 GLU A CA 1
ATOM 1643 C C . GLU A 1 210 ? -11.520 -11.712 14.700 1.00 77.00 210 GLU A C 1
ATOM 1645 O O . GLU A 1 210 ? -10.304 -11.894 14.682 1.00 77.00 210 GLU A O 1
ATOM 1650 N N . SER A 1 211 ? -12.052 -10.483 14.633 1.00 78.50 211 SER A N 1
ATOM 1651 C CA . SER A 1 211 ? -11.217 -9.284 14.607 1.00 78.50 211 SER A CA 1
ATOM 1652 C C . SER A 1 211 ? -10.337 -9.189 15.865 1.00 78.50 211 SER A C 1
ATOM 1654 O O . SER A 1 211 ? -10.773 -9.566 16.964 1.00 78.50 211 SER A O 1
ATOM 1656 N N . PRO A 1 212 ? -9.109 -8.656 15.727 1.00 77.62 212 PRO A N 1
ATOM 1657 C CA . PRO A 1 212 ? -8.209 -8.380 16.834 1.00 77.62 212 PRO A CA 1
ATOM 1658 C C . PRO A 1 212 ? -8.868 -7.753 18.057 1.00 77.62 212 PRO A C 1
ATOM 1660 O O . PRO A 1 212 ? -9.576 -6.746 17.970 1.00 77.62 212 PRO A O 1
ATOM 1663 N N . LYS A 1 213 ? -8.556 -8.315 19.226 1.00 86.38 213 LYS A N 1
ATOM 1664 C CA . LYS A 1 213 ? -8.917 -7.732 20.515 1.00 86.38 213 LYS A CA 1
ATOM 1665 C C . LYS A 1 213 ? -7.717 -6.973 21.069 1.00 86.38 213 LYS A C 1
ATOM 1667 O O . LYS A 1 213 ? -6.772 -7.584 21.556 1.00 86.38 213 LYS A O 1
ATOM 1672 N N . ILE A 1 214 ? -7.769 -5.645 21.039 1.00 87.31 214 ILE A N 1
ATOM 1673 C CA . ILE A 1 214 ? -6.705 -4.790 21.571 1.00 87.31 214 ILE A CA 1
ATOM 1674 C C . ILE A 1 214 ? -7.111 -4.336 22.966 1.00 87.31 214 ILE A C 1
ATOM 1676 O O . ILE A 1 214 ? -8.118 -3.650 23.129 1.00 87.31 214 ILE A O 1
ATOM 1680 N N . MET A 1 215 ? -6.324 -4.722 23.974 1.00 86.44 215 MET A N 1
ATOM 1681 C CA . MET A 1 215 ? -6.564 -4.364 25.377 1.00 86.44 215 MET A CA 1
ATOM 1682 C C . MET A 1 215 ? -8.025 -4.576 25.799 1.00 86.44 215 MET A C 1
ATOM 1684 O O . MET A 1 215 ? -8.689 -3.665 26.269 1.00 86.44 215 MET A O 1
ATOM 1688 N N . GLY A 1 216 ? -8.600 -5.755 25.577 1.00 88.00 216 GLY A N 1
ATOM 1689 C CA . GLY A 1 216 ? -9.989 -5.962 25.997 1.00 88.00 216 GLY A CA 1
ATOM 1690 C C . GLY A 1 216 ? -11.055 -5.480 25.004 1.00 88.00 216 GLY A C 1
ATOM 1691 O O . GLY A 1 216 ? -12.172 -5.981 25.076 1.00 88.00 216 GLY A O 1
ATOM 1692 N N . VAL A 1 217 ? -10.735 -4.587 24.062 1.00 91.62 217 VAL A N 1
ATOM 1693 C CA . VAL A 1 217 ? -11.694 -3.987 23.118 1.00 91.62 217 VAL A CA 1
ATOM 1694 C C . VAL A 1 217 ? -11.654 -4.708 21.772 1.00 91.62 217 VAL A C 1
ATOM 1696 O O . VAL A 1 217 ? -10.580 -4.995 21.251 1.00 91.62 217 VAL A O 1
ATOM 1699 N N . ARG A 1 218 ? -12.825 -4.990 21.193 1.00 91.56 218 ARG A N 1
ATOM 1700 C CA . ARG A 1 218 ? -12.991 -5.630 19.876 1.00 91.56 218 ARG A CA 1
ATOM 1701 C C . ARG A 1 218 ? -14.002 -4.844 19.043 1.00 91.56 218 ARG A C 1
ATOM 1703 O O . ARG A 1 218 ? -14.917 -4.244 19.610 1.00 91.56 218 ARG A O 1
ATOM 1710 N N . LEU A 1 219 ? -13.870 -4.870 17.716 1.00 93.00 219 LEU A N 1
ATOM 1711 C CA . LEU A 1 219 ? -14.897 -4.323 16.829 1.00 93.00 219 LEU A CA 1
ATOM 1712 C C . LEU A 1 219 ? -16.262 -4.989 17.076 1.00 93.00 219 LEU A C 1
ATOM 1714 O O . LEU A 1 219 ? -16.355 -6.159 17.447 1.00 93.00 219 LEU A O 1
ATOM 1718 N N . GLY A 1 220 ? -17.333 -4.215 16.910 1.00 92.38 220 GLY A N 1
ATOM 1719 C CA . GLY A 1 220 ? -18.716 -4.653 17.106 1.00 92.38 220 GLY A CA 1
ATOM 1720 C C . GLY A 1 220 ? -19.158 -4.806 18.567 1.00 92.38 220 GLY A C 1
ATOM 1721 O O . GLY A 1 220 ? -20.352 -4.984 18.805 1.00 92.38 220 GLY A O 1
ATOM 1722 N N . MET A 1 221 ? -18.241 -4.708 19.538 1.00 94.12 221 MET A N 1
ATOM 1723 C CA . MET A 1 221 ? -18.553 -4.717 20.973 1.00 94.12 221 MET A CA 1
ATOM 1724 C C . MET A 1 221 ? -19.535 -3.591 21.324 1.00 94.12 221 MET A C 1
ATOM 1726 O O . MET A 1 221 ? -19.367 -2.467 20.851 1.00 94.12 221 MET A O 1
ATOM 1730 N N . SER A 1 222 ? -20.550 -3.870 22.146 1.00 95.75 222 SER A N 1
ATOM 1731 C CA . SER A 1 222 ? -21.512 -2.850 22.580 1.00 95.75 222 SER A CA 1
ATOM 1732 C C . SER A 1 222 ? -20.899 -1.881 23.602 1.00 95.75 222 SER A C 1
ATOM 1734 O O . SER A 1 222 ? -19.893 -2.187 24.243 1.00 95.75 222 SER A O 1
ATOM 1736 N N . ILE A 1 223 ? -21.512 -0.710 23.802 1.00 95.56 223 ILE A N 1
ATOM 1737 C CA . ILE A 1 223 ? -21.131 0.192 24.905 1.00 95.56 223 ILE A CA 1
ATOM 1738 C C . ILE A 1 223 ? -21.281 -0.490 26.276 1.00 95.56 223 ILE A C 1
ATOM 1740 O O . ILE A 1 223 ? -20.484 -0.220 27.174 1.00 95.56 223 ILE A O 1
ATOM 1744 N N . GLU A 1 224 ? -22.276 -1.361 26.451 1.00 95.88 224 GLU A N 1
ATOM 1745 C CA . GLU A 1 224 ? -22.496 -2.098 27.702 1.00 95.88 224 GLU A CA 1
ATOM 1746 C C . GLU A 1 224 ? -21.335 -3.056 27.984 1.00 95.88 224 GLU A C 1
ATOM 1748 O O . GLU A 1 224 ? -20.716 -2.988 29.049 1.00 95.88 224 GLU A O 1
ATOM 1753 N N . ASP A 1 225 ? -20.955 -3.854 26.987 1.00 96.06 225 ASP A N 1
ATOM 1754 C CA . ASP A 1 225 ? -19.795 -4.741 27.069 1.00 96.06 225 ASP A CA 1
ATOM 1755 C C . ASP A 1 225 ? -18.507 -3.943 27.288 1.00 96.06 225 ASP A C 1
ATOM 1757 O O . ASP A 1 225 ? -17.683 -4.301 28.128 1.00 96.06 225 ASP A O 1
ATOM 1761 N N . PHE A 1 226 ? -18.338 -2.815 26.594 1.00 96.44 226 PHE A N 1
ATOM 1762 C CA . PHE A 1 226 ? -17.185 -1.939 26.784 1.00 96.44 226 PHE A CA 1
ATOM 1763 C C . PHE A 1 226 ? -17.097 -1.419 28.225 1.00 96.44 226 PHE A C 1
ATOM 1765 O O . PHE A 1 226 ? -16.022 -1.444 28.824 1.00 96.44 226 PHE A O 1
ATOM 1772 N N . ARG A 1 227 ? -18.222 -0.998 28.817 1.00 96.25 227 ARG A N 1
ATOM 1773 C CA . ARG A 1 227 ? -18.283 -0.545 30.216 1.00 96.25 227 ARG A CA 1
ATOM 1774 C C . ARG A 1 227 ? -18.010 -1.664 31.215 1.00 96.25 227 ARG A C 1
ATOM 1776 O O . ARG A 1 227 ? -17.513 -1.371 32.296 1.00 96.25 227 ARG A O 1
ATOM 1783 N N . SER A 1 228 ? -18.277 -2.922 30.864 1.00 95.25 228 SER A N 1
ATOM 1784 C CA . SER A 1 228 ? -17.894 -4.062 31.708 1.00 95.25 228 SER A CA 1
ATOM 1785 C C . SER A 1 228 ? -16.371 -4.223 31.808 1.00 95.25 228 SER A C 1
ATOM 1787 O O . SER A 1 228 ? -15.853 -4.576 32.865 1.00 95.25 228 SER A O 1
ATOM 1789 N N . VAL A 1 229 ? -15.643 -3.895 30.733 1.00 93.44 229 VAL A N 1
ATOM 1790 C CA . VAL A 1 229 ? -14.172 -3.927 30.698 1.00 93.44 229 VAL A CA 1
ATOM 1791 C C . VAL A 1 229 ? -13.579 -2.643 31.291 1.00 93.44 229 VAL A C 1
ATOM 1793 O O . VAL A 1 229 ? -12.595 -2.689 32.028 1.00 93.44 229 VAL A O 1
ATOM 1796 N N . TYR A 1 230 ? -14.191 -1.494 30.996 1.00 94.81 230 TYR A N 1
ATOM 1797 C CA . TYR A 1 230 ? -13.697 -0.161 31.338 1.00 94.81 230 TYR A CA 1
ATOM 1798 C C . TYR A 1 230 ? -14.764 0.699 32.041 1.00 94.81 230 TYR A C 1
ATOM 1800 O O . TYR A 1 230 ? -15.223 1.702 31.490 1.00 94.81 230 TYR A O 1
ATOM 1808 N N . PRO A 1 231 ? -15.139 0.375 33.293 1.00 93.38 231 PRO A N 1
ATOM 1809 C CA . PRO A 1 231 ? -16.287 0.996 33.966 1.00 93.38 231 PRO A CA 1
ATOM 1810 C C . PRO A 1 231 ? -16.104 2.481 34.299 1.00 93.38 231 PRO A C 1
ATOM 1812 O O . PRO A 1 231 ? -17.081 3.186 34.530 1.00 93.38 231 PRO A O 1
ATOM 1815 N N . ARG A 1 232 ? -14.857 2.964 34.347 1.00 94.31 232 ARG A N 1
ATOM 1816 C CA . ARG A 1 232 ? -14.514 4.350 34.714 1.00 94.31 232 ARG A CA 1
ATOM 1817 C C . ARG A 1 232 ? -14.149 5.231 33.519 1.00 94.31 232 ARG A C 1
ATOM 1819 O O . ARG A 1 232 ? -13.821 6.395 33.715 1.00 94.31 232 ARG A O 1
ATOM 1826 N N . VAL A 1 233 ? -14.149 4.684 32.304 1.00 94.88 233 VAL A N 1
ATOM 1827 C CA . VAL A 1 233 ? -13.763 5.436 31.107 1.00 94.88 233 VAL A CA 1
ATOM 1828 C C . VAL A 1 233 ? -14.951 6.254 30.619 1.00 94.88 233 VAL A C 1
ATOM 1830 O O . VAL A 1 233 ? -16.040 5.724 30.391 1.00 94.88 233 VAL A O 1
ATOM 1833 N N . GLU A 1 234 ? -14.738 7.558 30.462 1.00 94.69 234 GLU A N 1
ATOM 1834 C CA . GLU A 1 234 ? -15.752 8.464 29.936 1.00 94.69 234 GLU A CA 1
ATOM 1835 C C . GLU A 1 234 ? -15.990 8.204 28.440 1.00 94.69 234 GLU A C 1
ATOM 1837 O O . GLU A 1 234 ? -15.048 8.046 27.660 1.00 94.69 234 GLU A O 1
ATOM 1842 N N . ILE A 1 235 ? -17.265 8.180 28.041 1.00 93.88 235 ILE A N 1
ATOM 1843 C CA . ILE A 1 235 ? -17.682 8.085 26.639 1.00 93.88 235 ILE A CA 1
ATOM 1844 C C . ILE A 1 235 ? -18.302 9.421 26.241 1.00 93.88 235 ILE A C 1
ATOM 1846 O O . ILE A 1 235 ? -19.390 9.772 26.702 1.00 93.88 235 ILE A O 1
ATOM 1850 N N . GLN A 1 236 ? -17.626 10.144 25.356 1.00 92.12 236 GLN A N 1
ATOM 1851 C CA . GLN A 1 236 ? -18.019 11.475 24.907 1.00 92.12 236 GLN A CA 1
ATOM 1852 C C . GLN A 1 236 ? -18.773 11.389 23.579 1.00 92.12 236 GLN A C 1
ATOM 1854 O O . GLN A 1 236 ? -18.360 10.689 22.656 1.00 92.12 236 GLN A O 1
ATOM 1859 N N . LYS A 1 237 ? -19.893 12.105 23.453 1.00 86.19 237 LYS A N 1
ATOM 1860 C CA . LYS A 1 237 ? -20.655 12.180 22.198 1.00 86.19 237 LYS A CA 1
ATOM 1861 C C . LYS A 1 237 ? -20.113 13.325 21.344 1.00 86.19 237 LYS A C 1
ATOM 1863 O O . LYS A 1 237 ? -20.274 14.476 21.734 1.00 86.19 237 LYS A O 1
ATOM 1868 N N . LEU A 1 238 ? -19.526 13.024 20.183 1.00 79.06 238 LEU A N 1
ATOM 1869 C CA . LEU A 1 238 ? -18.962 14.054 19.294 1.00 79.06 238 LEU A CA 1
ATOM 1870 C C . LEU A 1 238 ? -19.940 14.521 18.215 1.00 79.06 238 LEU A C 1
ATOM 1872 O O . LEU A 1 238 ? -19.889 15.680 17.820 1.00 79.06 238 LEU A O 1
A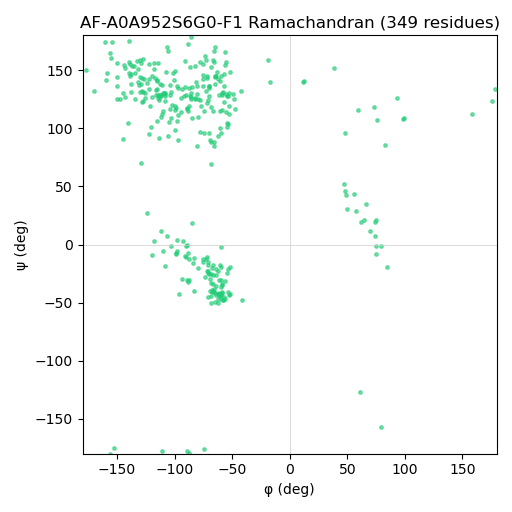TOM 1876 N N . HIS A 1 239 ? -20.860 13.664 17.759 1.00 71.06 239 HIS A N 1
ATOM 1877 C CA . HIS A 1 239 ? -21.846 14.059 16.751 1.00 71.06 239 HIS A CA 1
ATOM 1878 C C . HIS A 1 239 ? -23.255 13.595 17.128 1.00 71.06 239 HIS A C 1
ATOM 1880 O O . HIS A 1 239 ? -23.504 12.419 17.398 1.00 71.06 239 HIS A O 1
ATOM 1886 N N . LYS A 1 240 ? -24.206 14.538 17.181 1.00 62.44 240 LYS A N 1
ATOM 1887 C CA . LYS A 1 240 ? -25.603 14.250 17.558 1.00 62.44 240 LYS A CA 1
ATOM 1888 C C . LYS A 1 240 ? -26.478 13.834 16.379 1.00 62.44 240 LYS A C 1
ATOM 1890 O O . LYS A 1 240 ? -27.414 13.076 16.604 1.00 62.44 240 LYS A O 1
ATOM 1895 N N . LYS A 1 241 ? -26.186 14.324 15.169 1.00 66.19 241 LYS A N 1
ATOM 1896 C CA . LYS A 1 241 ? -27.051 14.152 13.989 1.00 66.19 241 LYS A CA 1
ATOM 1897 C C . LYS A 1 241 ? -26.771 12.870 13.202 1.00 66.19 241 LYS A C 1
ATOM 1899 O O . LYS A 1 241 ? -27.700 12.287 12.662 1.00 66.19 241 LYS A O 1
ATOM 1904 N N . LEU A 1 242 ? -25.517 12.417 13.176 1.00 68.12 242 LEU A N 1
ATOM 1905 C CA . LEU A 1 242 ? -25.096 11.241 12.408 1.00 68.12 242 LEU A CA 1
ATOM 1906 C C . LEU A 1 242 ? -24.735 10.088 13.350 1.00 68.12 242 LEU A C 1
ATOM 1908 O O . LEU A 1 242 ? -23.795 10.195 14.139 1.00 68.12 242 LEU A O 1
ATOM 1912 N N . ALA A 1 243 ? -25.524 9.013 13.262 1.00 66.25 243 ALA A N 1
ATOM 1913 C CA . ALA A 1 243 ? -25.236 7.663 13.757 1.00 66.25 243 ALA A CA 1
ATOM 1914 C C . ALA A 1 243 ? -24.741 7.542 15.217 1.00 66.25 243 ALA A C 1
ATOM 1916 O O . ALA A 1 243 ? -23.966 6.646 15.551 1.00 66.25 243 ALA A O 1
ATOM 1917 N N . ASN A 1 244 ? -25.175 8.454 16.101 1.00 80.56 244 ASN A N 1
ATOM 1918 C CA . ASN A 1 244 ? -24.773 8.493 17.512 1.00 80.56 244 ASN A CA 1
ATOM 1919 C C . ASN A 1 244 ? -23.252 8.362 17.718 1.00 80.56 244 ASN A C 1
ATOM 1921 O O . ASN A 1 244 ? -22.803 7.617 18.586 1.00 80.56 244 ASN A O 1
ATOM 1925 N N . TYR A 1 245 ? -22.472 9.109 16.934 1.00 86.06 245 TYR A N 1
ATOM 1926 C CA . TYR A 1 245 ? -21.014 9.074 16.981 1.00 86.06 245 TYR A CA 1
ATOM 1927 C C . TYR A 1 245 ? -20.486 9.451 18.375 1.00 86.06 245 TYR A C 1
ATOM 1929 O O . TYR A 1 245 ? -20.660 10.584 18.851 1.00 86.06 245 TYR A O 1
ATOM 1937 N N . LYS A 1 246 ? -19.825 8.496 19.028 1.00 92.75 246 LYS A N 1
ATOM 1938 C CA . LYS A 1 246 ? -19.232 8.646 20.363 1.00 92.75 246 LYS A CA 1
ATOM 1939 C C . LYS A 1 246 ? -17.788 8.176 20.354 1.00 92.75 246 LYS A C 1
ATOM 1941 O O . LYS A 1 246 ? -17.399 7.376 19.507 1.00 92.75 246 LYS A O 1
ATOM 1946 N N . VAL A 1 247 ? -17.006 8.637 21.318 1.00 94.62 247 VAL A N 1
ATOM 1947 C CA . VAL A 1 247 ? -15.602 8.261 21.456 1.00 94.62 247 VAL A CA 1
ATOM 1948 C C . VAL A 1 247 ? -15.221 8.019 22.905 1.00 94.62 247 VAL A C 1
ATOM 1950 O O . VAL A 1 247 ? -15.844 8.560 23.817 1.00 94.62 247 VAL A O 1
ATOM 1953 N N . ALA A 1 248 ? -14.188 7.214 23.106 1.00 95.75 248 ALA A N 1
ATOM 1954 C CA . ALA A 1 248 ? -13.569 6.980 24.399 1.00 95.75 248 ALA A CA 1
ATOM 1955 C C . ALA A 1 248 ? -12.049 6.912 24.244 1.00 95.75 248 ALA A C 1
ATOM 1957 O O . ALA A 1 248 ? -11.536 6.436 23.228 1.00 95.75 248 ALA A O 1
ATOM 1958 N N . TYR A 1 249 ? -11.339 7.355 25.277 1.00 94.88 249 TYR A N 1
ATOM 1959 C CA . TYR A 1 249 ? -9.884 7.284 25.355 1.00 94.88 249 TYR A CA 1
ATOM 1960 C C . TYR A 1 249 ? -9.483 6.443 26.558 1.00 94.88 249 TYR A C 1
ATOM 1962 O O . TYR A 1 249 ? -9.911 6.706 27.682 1.00 94.88 249 TYR A O 1
ATOM 1970 N N . ILE A 1 250 ? -8.641 5.442 26.327 1.00 93.25 250 ILE A N 1
ATOM 1971 C CA . ILE A 1 250 ? -8.106 4.579 27.380 1.00 93.25 250 ILE A CA 1
ATOM 1972 C C . ILE A 1 250 ? -6.600 4.790 27.445 1.00 93.25 250 ILE A C 1
ATOM 1974 O O . ILE A 1 250 ? -5.928 4.768 26.416 1.00 93.25 250 ILE A O 1
ATOM 1978 N N . TRP A 1 251 ? -6.078 4.947 28.659 1.00 90.94 251 TRP A N 1
ATOM 1979 C CA . TRP A 1 251 ? -4.652 5.098 28.935 1.00 90.94 251 TRP A CA 1
ATOM 1980 C C . TRP A 1 251 ? -4.151 3.916 29.764 1.00 90.94 251 TRP A C 1
ATOM 1982 O O . TRP A 1 251 ? -4.724 3.592 30.803 1.00 90.94 251 TRP A O 1
ATOM 1992 N N . ASN A 1 252 ? -3.071 3.277 29.319 1.00 86.00 252 ASN A N 1
ATOM 1993 C CA . ASN A 1 252 ? -2.375 2.223 30.048 1.00 86.00 252 ASN A CA 1
ATOM 1994 C C . ASN A 1 252 ? -0.861 2.299 29.807 1.00 86.00 252 ASN A C 1
ATOM 1996 O O . ASN A 1 252 ? -0.314 1.652 28.916 1.00 86.00 252 ASN A O 1
ATOM 2000 N N . TRP A 1 253 ? -0.159 3.037 30.665 1.00 81.31 253 TRP A N 1
ATOM 2001 C CA . TRP A 1 253 ? 1.292 3.228 30.572 1.00 81.31 253 TRP A CA 1
ATOM 2002 C C . TRP A 1 253 ? 2.119 1.937 30.670 1.00 81.31 253 TRP A C 1
ATOM 2004 O O . TRP A 1 253 ? 3.275 1.929 30.242 1.00 81.31 253 TRP A O 1
ATOM 2014 N N . ASN A 1 254 ? 1.544 0.839 31.168 1.00 80.69 254 ASN A N 1
ATOM 2015 C CA . ASN A 1 254 ? 2.223 -0.452 31.310 1.00 80.69 254 ASN A CA 1
ATOM 2016 C C . ASN A 1 254 ? 2.068 -1.360 30.080 1.00 80.69 254 ASN A C 1
ATOM 2018 O O . ASN A 1 254 ? 2.758 -2.367 29.983 1.00 80.69 254 ASN A O 1
ATOM 2022 N N . SER A 1 255 ? 1.208 -0.995 29.129 1.00 80.19 255 SER A N 1
ATOM 2023 C CA . SER A 1 255 ? 0.986 -1.735 27.883 1.00 80.19 255 SER A CA 1
ATOM 2024 C C . SER A 1 255 ? 1.907 -1.238 26.761 1.00 80.19 255 SER A C 1
ATOM 2026 O O . SER A 1 255 ? 2.423 -0.114 26.813 1.00 80.19 255 SER A O 1
ATOM 2028 N N . ASP A 1 256 ? 2.139 -2.077 25.752 1.00 77.44 256 ASP A N 1
ATOM 2029 C CA . ASP A 1 256 ? 2.857 -1.706 24.526 1.00 77.44 256 ASP A CA 1
ATOM 2030 C C . ASP A 1 256 ? 2.043 -0.720 23.681 1.00 77.44 256 ASP A C 1
ATOM 2032 O O . ASP A 1 256 ? 2.566 0.322 23.272 1.00 77.44 256 ASP A O 1
ATOM 2036 N N . ALA A 1 257 ? 0.745 -0.992 23.532 1.00 82.31 257 ALA A N 1
ATOM 2037 C CA . ALA A 1 257 ? -0.247 0.012 23.170 1.00 82.31 257 ALA A CA 1
ATOM 2038 C C . ALA A 1 257 ? -0.568 0.844 24.423 1.00 82.31 257 ALA A C 1
ATOM 2040 O O . ALA A 1 257 ? -1.329 0.398 25.284 1.00 82.31 257 ALA A O 1
ATOM 2041 N N . TYR A 1 258 ? 0.064 2.010 24.579 1.00 84.06 258 TYR A N 1
ATOM 2042 C CA . TYR A 1 258 ? -0.046 2.806 25.809 1.00 84.06 258 TYR A CA 1
ATOM 2043 C C . TYR A 1 258 ? -1.344 3.614 25.887 1.00 84.06 258 TYR A C 1
ATOM 2045 O O . TYR A 1 258 ? -1.753 4.023 26.975 1.00 84.06 258 TYR A O 1
ATOM 2053 N N . SER A 1 259 ? -1.998 3.847 24.751 1.00 89.56 259 SER A N 1
ATOM 2054 C CA . SER A 1 259 ? -3.360 4.359 24.707 1.00 89.56 259 SER A CA 1
ATOM 2055 C C . SER A 1 259 ? -4.136 3.743 23.551 1.00 89.56 259 SER A C 1
ATOM 2057 O O . SER A 1 259 ? -3.552 3.299 22.561 1.00 89.56 259 SER A O 1
ATOM 2059 N N . ILE A 1 260 ? -5.459 3.696 23.688 1.00 92.44 260 ILE A N 1
ATOM 2060 C CA . ILE A 1 260 ? -6.360 3.334 22.594 1.00 92.44 260 ILE A CA 1
ATOM 2061 C C . ILE A 1 260 ? -7.467 4.377 22.479 1.00 92.44 260 ILE A C 1
ATOM 2063 O O . ILE A 1 260 ? -8.099 4.753 23.471 1.00 92.44 260 ILE A O 1
ATOM 2067 N N . TYR A 1 261 ? -7.689 4.844 21.255 1.00 94.69 261 TYR A N 1
ATOM 2068 C CA . TYR A 1 261 ? -8.817 5.690 20.905 1.00 94.69 261 TYR A CA 1
ATOM 2069 C C . TYR A 1 261 ? -9.907 4.836 20.263 1.00 94.69 261 TYR A C 1
ATOM 2071 O O . TYR A 1 261 ? -9.696 4.189 19.236 1.00 94.69 261 TYR A O 1
ATOM 2079 N N . VAL A 1 262 ? -11.074 4.806 20.899 1.00 96.25 262 VAL A N 1
ATOM 2080 C CA . VAL A 1 262 ? -12.199 3.957 20.507 1.00 96.25 262 VAL A CA 1
ATOM 2081 C C . VAL A 1 262 ? -13.313 4.845 19.982 1.00 96.25 262 VAL A C 1
ATOM 2083 O O . VAL A 1 262 ? -13.714 5.797 20.644 1.00 96.25 262 VAL A O 1
ATOM 2086 N N . THR A 1 263 ? -13.826 4.540 18.794 1.00 95.81 263 THR A N 1
ATOM 2087 C CA . THR A 1 263 ? -15.005 5.209 18.229 1.00 95.81 263 THR A CA 1
ATOM 2088 C C . THR A 1 263 ? -16.176 4.245 18.196 1.00 95.81 263 THR A C 1
ATOM 2090 O O . THR A 1 263 ? -16.031 3.091 17.787 1.00 95.81 263 THR A O 1
ATOM 2093 N N . PHE A 1 264 ? -17.345 4.748 18.571 1.00 95.25 264 PHE A N 1
ATOM 2094 C CA . PHE A 1 264 ? -18.605 4.032 18.525 1.00 95.25 264 PHE A CA 1
ATOM 2095 C C . PHE A 1 264 ? -19.524 4.657 17.484 1.00 95.25 264 PHE A C 1
ATOM 2097 O O . PHE A 1 264 ? -19.656 5.882 17.410 1.00 95.25 264 PHE A O 1
ATOM 2104 N N . ILE A 1 265 ? -20.191 3.795 16.726 1.00 92.81 265 ILE A N 1
ATOM 2105 C CA . ILE A 1 265 ? -21.278 4.144 15.816 1.00 92.81 265 ILE A CA 1
ATOM 2106 C C . ILE A 1 265 ? -22.458 3.270 16.205 1.00 92.81 265 ILE A C 1
ATOM 2108 O O . ILE A 1 265 ? -22.294 2.067 16.404 1.00 92.81 265 ILE A O 1
ATOM 2112 N N . ASN A 1 266 ? -23.631 3.883 16.374 1.00 91.12 266 ASN A N 1
ATOM 2113 C CA . ASN A 1 266 ? -24.846 3.182 16.791 1.00 91.12 266 ASN A CA 1
ATOM 2114 C C . ASN A 1 266 ? -24.616 2.285 18.028 1.00 91.12 266 ASN A C 1
ATOM 2116 O O . ASN A 1 266 ? -25.068 1.145 18.089 1.00 91.12 266 ASN A O 1
ATOM 2120 N N . ASP A 1 267 ? -23.868 2.812 19.003 1.00 92.94 267 ASP A N 1
ATOM 2121 C CA . ASP A 1 267 ? -23.535 2.172 20.284 1.00 92.94 267 ASP A CA 1
ATOM 2122 C C . ASP A 1 267 ? -22.724 0.871 20.198 1.00 92.94 267 ASP A C 1
ATOM 2124 O O . ASP A 1 267 ? -22.621 0.126 21.176 1.00 92.94 267 ASP A O 1
ATOM 2128 N N . LYS A 1 268 ? -22.064 0.644 19.060 1.00 94.94 268 LYS A N 1
ATOM 2129 C CA . LYS A 1 268 ? -21.087 -0.428 18.865 1.00 94.94 268 LYS A CA 1
ATOM 2130 C C . LYS A 1 268 ? -19.725 0.134 18.497 1.00 94.94 268 LYS A C 1
ATOM 2132 O O . LYS A 1 268 ? -19.629 1.136 17.791 1.00 94.94 268 LYS A O 1
ATOM 2137 N N . VAL A 1 269 ? -18.661 -0.517 18.957 1.00 95.44 269 VAL A N 1
ATOM 2138 C CA . VAL A 1 269 ? -17.284 -0.176 18.592 1.00 95.44 269 VAL A CA 1
ATOM 2139 C C . VAL A 1 269 ? -17.120 -0.333 17.083 1.00 95.44 269 VAL A C 1
ATOM 2141 O O . VAL A 1 269 ? -17.195 -1.436 16.546 1.00 95.44 269 VAL A O 1
ATOM 2144 N N . ALA A 1 270 ? -16.875 0.778 16.402 1.00 94.69 270 ALA A N 1
ATOM 2145 C CA . ALA A 1 270 ? -16.717 0.835 14.955 1.00 94.69 270 ALA A CA 1
ATOM 2146 C C . ALA A 1 270 ? -15.264 1.088 14.538 1.00 94.69 270 ALA A C 1
ATOM 2148 O O . ALA A 1 270 ? -14.914 0.804 13.392 1.00 94.69 270 ALA A O 1
ATOM 2149 N N . ARG A 1 271 ? -14.430 1.598 15.456 1.00 95.06 271 ARG A N 1
ATOM 2150 C CA . ARG A 1 271 ? -12.991 1.804 15.262 1.00 95.06 271 ARG A CA 1
ATOM 2151 C C . ARG A 1 271 ? -12.206 1.686 16.562 1.00 95.06 271 ARG A C 1
ATOM 2153 O O . ARG A 1 271 ? -12.660 2.151 17.606 1.00 95.06 271 ARG A O 1
ATOM 2160 N N . ILE A 1 272 ? -11.005 1.132 16.451 1.00 94.31 272 ILE A N 1
ATOM 2161 C CA . ILE A 1 272 ? -9.980 1.056 17.488 1.00 94.31 272 ILE A CA 1
ATOM 2162 C C . ILE A 1 272 ? -8.678 1.595 16.891 1.00 94.31 272 ILE A C 1
ATOM 2164 O O . ILE A 1 272 ? -8.203 1.085 15.881 1.00 94.31 272 ILE A O 1
ATOM 2168 N N . GLU A 1 273 ? -8.095 2.620 17.500 1.00 93.19 273 GLU A N 1
ATOM 2169 C CA . GLU A 1 273 ? -6.809 3.201 17.102 1.00 93.19 273 GLU A CA 1
ATOM 2170 C C . GLU A 1 273 ? -5.830 3.139 18.282 1.00 93.19 273 GLU A C 1
ATOM 2172 O O . GLU A 1 273 ? -5.880 4.004 19.165 1.00 93.19 273 GLU A O 1
ATOM 2177 N N . PRO A 1 274 ? -4.973 2.107 18.355 1.00 89.69 274 PRO A N 1
ATOM 2178 C CA . PRO A 1 274 ? -3.903 2.057 19.341 1.00 89.69 274 PRO A CA 1
ATOM 2179 C C . PRO A 1 274 ? -2.775 3.045 19.038 1.00 89.69 274 PRO A C 1
ATOM 2181 O O . PRO A 1 274 ? -2.386 3.248 17.888 1.00 89.69 274 PRO A O 1
ATOM 2184 N N . LYS A 1 275 ? -2.190 3.604 20.099 1.00 86.31 275 LYS A N 1
ATOM 2185 C CA . LYS A 1 275 ? -0.909 4.311 20.056 1.00 86.31 275 LYS A CA 1
ATOM 2186 C C . LYS A 1 275 ? 0.157 3.474 20.746 1.00 86.31 275 LYS A C 1
ATOM 2188 O O . LYS A 1 275 ? -0.018 3.033 21.884 1.00 86.31 275 LYS A O 1
ATOM 2193 N N . PHE A 1 276 ? 1.264 3.264 20.044 1.00 80.69 276 PHE A N 1
ATOM 2194 C CA . PHE A 1 276 ? 2.394 2.467 20.508 1.00 80.69 276 PHE A CA 1
ATOM 2195 C C . PHE A 1 276 ? 3.507 3.361 21.033 1.00 80.69 276 PHE A C 1
ATOM 2197 O O . PHE A 1 276 ? 3.692 4.483 20.570 1.00 80.69 276 PHE A O 1
ATOM 2204 N N . LYS A 1 277 ? 4.258 2.864 22.016 1.00 72.25 277 LYS A N 1
ATOM 2205 C CA . LYS A 1 277 ? 5.468 3.554 22.486 1.00 72.25 277 LYS A CA 1
ATOM 2206 C C . LYS A 1 277 ? 6.485 3.631 21.340 1.00 72.25 277 LYS A C 1
ATOM 2208 O O . LYS A 1 277 ? 6.616 2.656 20.604 1.00 72.25 277 LYS A O 1
ATOM 2213 N N . SER A 1 278 ? 7.205 4.750 21.237 1.00 65.62 278 SER A N 1
ATOM 2214 C CA . SER A 1 278 ? 8.113 5.042 20.118 1.00 65.62 278 SER A CA 1
ATOM 2215 C C . SER A 1 278 ? 9.191 3.975 19.883 1.00 65.62 278 SER A C 1
ATOM 2217 O O . SER A 1 278 ? 9.494 3.141 20.752 1.00 65.62 278 SER A O 1
ATOM 2219 N N . LEU A 1 279 ? 9.831 4.070 18.711 1.00 59.06 279 LEU A N 1
ATOM 2220 C CA . LEU A 1 279 ? 10.968 3.246 18.293 1.00 59.06 279 LEU A CA 1
ATOM 2221 C C . LEU A 1 279 ? 12.109 3.208 19.316 1.00 59.06 279 LEU A C 1
ATOM 2223 O O . LEU A 1 279 ? 12.861 2.254 19.313 1.00 59.06 279 LEU A O 1
ATOM 2227 N N . ASN A 1 280 ? 12.208 4.150 20.257 1.00 55.66 280 ASN A N 1
ATOM 2228 C CA . ASN A 1 280 ? 13.261 4.188 21.280 1.00 55.66 280 ASN A CA 1
ATOM 2229 C C . ASN A 1 280 ? 13.276 2.933 22.181 1.00 55.66 280 ASN A C 1
ATOM 2231 O O . ASN A 1 280 ? 14.265 2.670 22.861 1.00 55.66 280 ASN A O 1
ATOM 2235 N N . LYS A 1 281 ? 12.165 2.181 22.233 1.00 58.91 281 LYS A N 1
ATOM 2236 C CA . LYS A 1 281 ? 12.057 0.897 22.953 1.00 58.91 281 LYS A CA 1
ATOM 2237 C C . LYS A 1 281 ? 12.206 -0.336 22.055 1.00 58.91 281 LYS A C 1
ATOM 2239 O O . LYS A 1 281 ? 12.252 -1.444 22.580 1.00 58.91 281 LYS A O 1
ATOM 2244 N N . ALA A 1 282 ? 12.255 -0.165 20.738 1.00 60.00 282 ALA A N 1
ATOM 2245 C CA . ALA A 1 282 ? 12.625 -1.208 19.788 1.00 60.00 282 ALA A CA 1
ATOM 2246 C C . ALA A 1 282 ? 14.088 -0.985 19.366 1.00 60.00 282 ALA A C 1
ATOM 2248 O O . ALA A 1 282 ? 14.543 0.146 19.251 1.00 60.00 282 ALA A O 1
ATOM 2249 N N . ARG A 1 283 ? 14.875 -2.050 19.188 1.00 62.88 283 ARG A N 1
ATOM 2250 C CA . ARG A 1 283 ? 16.284 -1.889 18.773 1.00 62.88 283 ARG A CA 1
ATOM 2251 C C . ARG A 1 283 ? 16.405 -1.417 17.323 1.00 62.88 283 ARG A C 1
ATOM 2253 O O . ARG A 1 283 ? 17.384 -0.769 16.970 1.00 62.88 283 ARG A O 1
ATOM 2260 N N . ASP A 1 284 ? 15.391 -1.717 16.522 1.00 67.44 284 ASP A N 1
ATOM 2261 C CA . ASP A 1 284 ? 15.277 -1.391 15.111 1.00 67.44 284 ASP A CA 1
ATOM 2262 C C . ASP A 1 284 ? 13.793 -1.363 14.687 1.00 67.44 284 ASP A C 1
ATOM 2264 O O . ASP A 1 284 ? 12.870 -1.556 15.486 1.00 67.44 284 ASP A O 1
ATOM 2268 N N . ARG A 1 285 ? 13.565 -1.073 13.405 1.00 66.75 285 ARG A N 1
ATOM 2269 C CA . ARG A 1 285 ? 12.232 -0.995 12.798 1.00 66.75 285 ARG A CA 1
ATOM 2270 C C . ARG A 1 285 ? 11.543 -2.359 12.717 1.00 66.75 285 ARG A C 1
ATOM 2272 O O . ARG A 1 285 ? 10.322 -2.406 12.813 1.00 66.75 285 ARG A O 1
ATOM 2279 N N . GLU A 1 286 ? 12.295 -3.436 12.523 1.00 70.56 286 GLU A N 1
ATOM 2280 C CA . GLU A 1 286 ? 11.753 -4.791 12.379 1.00 70.56 286 GLU A CA 1
ATOM 2281 C C . GLU A 1 286 ? 11.148 -5.267 13.701 1.00 70.56 286 GLU A C 1
ATOM 2283 O O . GLU A 1 286 ? 9.954 -5.562 13.760 1.00 70.56 286 GLU A O 1
ATOM 2288 N N . GLY A 1 287 ? 11.898 -5.154 14.800 1.00 73.12 287 GLY A N 1
ATOM 2289 C CA . GLY A 1 287 ? 11.407 -5.479 16.138 1.00 73.12 287 GLY A CA 1
ATOM 2290 C C . GLY A 1 287 ? 10.237 -4.598 16.594 1.00 73.12 287 GLY A C 1
ATOM 2291 O O . GLY A 1 287 ? 9.441 -4.995 17.447 1.00 73.12 287 GLY A O 1
ATOM 2292 N N . PHE A 1 288 ? 10.077 -3.398 16.030 1.00 75.69 288 PHE A N 1
ATOM 2293 C CA . PHE A 1 288 ? 8.882 -2.585 16.260 1.00 75.69 288 PHE A CA 1
ATOM 2294 C C . PHE A 1 288 ? 7.639 -3.160 15.562 1.00 75.69 288 PHE A C 1
ATOM 2296 O O . PHE A 1 288 ? 6.583 -3.261 16.192 1.00 75.69 288 PHE A O 1
ATOM 2303 N N . TRP A 1 289 ? 7.761 -3.582 14.300 1.00 73.06 289 TRP A N 1
ATOM 2304 C CA . TRP A 1 289 ? 6.663 -4.221 13.568 1.00 73.06 289 TRP A CA 1
ATOM 2305 C C . TRP A 1 289 ? 6.277 -5.571 14.168 1.00 73.06 289 TRP A C 1
ATOM 2307 O O . TRP A 1 289 ? 5.087 -5.843 14.315 1.00 73.06 289 TRP A O 1
ATOM 2317 N N . GLU A 1 290 ? 7.242 -6.367 14.630 1.00 74.44 290 GLU A N 1
ATOM 2318 C CA . GLU A 1 290 ? 6.968 -7.611 15.361 1.00 74.44 290 GLU A CA 1
ATOM 2319 C C . GLU A 1 290 ? 6.150 -7.367 16.641 1.00 74.44 290 GLU A C 1
ATOM 2321 O O . GLU A 1 290 ? 5.201 -8.097 16.950 1.00 74.44 290 GLU A O 1
ATOM 2326 N N . ARG A 1 291 ? 6.460 -6.294 17.380 1.00 77.50 291 ARG A N 1
ATOM 2327 C CA . ARG A 1 291 ? 5.705 -5.903 18.583 1.00 77.50 291 ARG A CA 1
ATOM 2328 C C . ARG A 1 291 ? 4.285 -5.447 18.267 1.00 77.50 291 ARG A C 1
ATOM 2330 O O . ARG A 1 291 ? 3.356 -5.798 18.996 1.00 77.50 291 ARG A O 1
ATOM 2337 N N . ILE A 1 292 ? 4.085 -4.700 17.183 1.00 77.75 292 ILE A N 1
ATOM 2338 C CA . ILE A 1 292 ? 2.738 -4.348 16.710 1.00 77.75 292 ILE A CA 1
ATOM 2339 C C . ILE A 1 292 ? 1.973 -5.611 16.321 1.00 77.75 292 ILE A C 1
ATOM 2341 O O . ILE A 1 292 ? 0.849 -5.809 16.786 1.00 77.75 292 ILE A O 1
ATOM 2345 N N . SER A 1 293 ? 2.587 -6.465 15.499 1.00 75.75 293 SER A N 1
ATOM 2346 C CA . SER A 1 293 ? 1.981 -7.693 14.986 1.00 75.75 293 SER A CA 1
ATOM 2347 C C . SER A 1 293 ? 1.519 -8.585 16.132 1.00 75.75 293 SER A C 1
ATOM 2349 O O . SER A 1 293 ? 0.373 -9.023 16.148 1.00 75.75 293 SER A O 1
ATOM 2351 N N . SER A 1 294 ? 2.367 -8.780 17.142 1.00 76.88 294 SER A N 1
ATOM 2352 C CA . SER A 1 294 ? 2.024 -9.553 18.340 1.00 76.88 294 SER A CA 1
ATOM 2353 C C . SER A 1 294 ? 0.953 -8.878 19.205 1.00 76.88 294 SER A C 1
ATOM 2355 O O . SER A 1 294 ? 0.031 -9.554 19.657 1.00 76.88 294 SER A O 1
ATOM 2357 N N . THR A 1 295 ? 1.006 -7.554 19.395 1.00 77.12 295 THR A N 1
ATOM 2358 C CA . THR A 1 295 ? 0.021 -6.822 20.219 1.00 77.12 295 THR A CA 1
ATOM 2359 C C . THR A 1 295 ? -1.374 -6.819 19.599 1.00 77.12 295 THR A C 1
ATOM 2361 O O . THR A 1 295 ? -2.374 -6.916 20.310 1.00 77.12 295 THR A O 1
ATOM 2364 N N . ILE A 1 296 ? -1.456 -6.680 18.277 1.00 76.19 296 ILE A N 1
ATOM 2365 C CA . ILE A 1 296 ? -2.726 -6.656 17.550 1.00 76.19 296 ILE A CA 1
ATOM 2366 C C . ILE A 1 296 ? -3.140 -8.083 17.127 1.00 76.19 296 ILE A C 1
ATOM 2368 O O . ILE A 1 296 ? -4.275 -8.309 16.730 1.00 76.19 296 ILE A O 1
ATOM 2372 N N . GLY A 1 297 ? -2.271 -9.088 17.246 1.00 68.81 297 GLY A N 1
ATOM 2373 C CA . GLY A 1 297 ? -2.568 -10.444 16.773 1.00 68.81 297 GLY A CA 1
ATOM 2374 C C . GLY A 1 297 ? -2.692 -10.512 15.249 1.00 68.81 297 GLY A C 1
ATOM 2375 O O . GLY A 1 297 ? -3.526 -11.244 14.719 1.00 68.81 297 GLY A O 1
ATOM 2376 N N . MET A 1 298 ? -1.895 -9.708 14.547 1.00 67.62 298 MET A N 1
ATOM 2377 C CA . MET A 1 298 ? -1.790 -9.750 13.092 1.00 67.62 298 MET A CA 1
ATOM 2378 C C . MET A 1 298 ? -0.751 -10.783 12.664 1.00 67.62 298 MET A C 1
ATOM 2380 O O . MET A 1 298 ? 0.169 -11.079 13.435 1.00 67.62 298 MET A O 1
ATOM 2384 N N . PRO A 1 299 ? -0.885 -11.360 11.460 1.00 56.41 299 PRO A N 1
ATOM 2385 C CA . PRO A 1 299 ? 0.106 -12.295 10.960 1.00 56.41 299 PRO A CA 1
ATOM 2386 C C . PRO A 1 299 ? 1.477 -11.624 10.832 1.00 56.41 299 PRO A C 1
ATOM 2388 O O . PRO A 1 299 ? 1.565 -10.494 10.361 1.00 56.41 299 PRO A O 1
ATOM 2391 N N . HIS A 1 300 ? 2.543 -12.352 11.178 1.00 48.47 300 HIS A N 1
ATOM 2392 C CA . HIS A 1 300 ? 3.935 -11.877 11.107 1.00 48.47 300 HIS A CA 1
ATOM 2393 C C . HIS A 1 300 ? 4.350 -11.327 9.727 1.00 48.47 300 HIS A C 1
ATOM 2395 O O . HIS A 1 300 ? 5.297 -10.556 9.642 1.00 48.47 300 HIS A O 1
ATOM 2401 N N . PHE A 1 301 ? 3.639 -11.691 8.654 1.00 49.09 301 PHE A N 1
ATOM 2402 C CA . PHE A 1 301 ? 3.883 -11.233 7.281 1.00 49.09 301 PHE A CA 1
ATOM 2403 C C . PHE A 1 301 ? 3.214 -9.888 6.937 1.00 49.09 301 PHE A C 1
ATOM 2405 O O . PHE A 1 301 ? 3.049 -9.563 5.760 1.00 49.09 301 PHE A O 1
ATOM 2412 N N . TRP A 1 302 ? 2.813 -9.090 7.934 1.00 55.19 302 TRP A N 1
ATOM 2413 C CA . TRP A 1 302 ? 2.518 -7.663 7.760 1.00 55.19 302 TRP A CA 1
ATOM 2414 C C . TRP A 1 302 ? 3.822 -6.911 7.448 1.00 55.19 302 TRP A C 1
ATOM 2416 O O . TRP A 1 302 ? 4.400 -6.192 8.259 1.00 55.19 302 TRP A O 1
ATOM 2426 N N . GLU A 1 303 ? 4.330 -7.181 6.249 1.00 54.34 303 GLU A N 1
ATOM 2427 C CA . GLU A 1 303 ? 5.521 -6.586 5.675 1.00 54.34 303 GLU A CA 1
ATOM 2428 C C . GLU A 1 303 ? 5.391 -5.056 5.636 1.00 54.34 303 GLU A C 1
ATOM 2430 O O . GLU A 1 303 ? 4.281 -4.523 5.524 1.00 54.34 303 GLU A O 1
ATOM 2435 N N . PRO A 1 304 ? 6.515 -4.317 5.634 1.00 48.44 304 PRO A N 1
ATOM 2436 C CA . PRO A 1 304 ? 6.538 -2.850 5.646 1.00 48.44 304 PRO A CA 1
ATOM 2437 C C . PRO A 1 304 ? 5.841 -2.180 4.448 1.00 48.44 304 PRO A C 1
ATOM 2439 O O . PRO A 1 304 ? 5.804 -0.951 4.385 1.00 48.44 304 PRO A O 1
ATOM 2442 N N . PHE A 1 305 ? 5.324 -2.962 3.498 1.00 50.50 305 PHE A N 1
ATOM 2443 C CA . PHE A 1 305 ? 4.610 -2.528 2.304 1.00 50.50 305 PHE A CA 1
ATOM 2444 C C . PHE A 1 305 ? 3.085 -2.580 2.442 1.00 50.50 305 PHE A C 1
ATOM 2446 O O . PHE A 1 305 ? 2.414 -2.119 1.533 1.00 50.50 305 PHE A O 1
ATOM 2453 N N . GLN A 1 306 ? 2.520 -3.105 3.532 1.00 62.97 306 GLN A N 1
ATOM 2454 C CA . GLN A 1 306 ? 1.066 -3.194 3.694 1.00 62.97 306 GLN A CA 1
ATOM 2455 C C . GLN A 1 306 ? 0.553 -2.019 4.532 1.00 62.97 306 GLN A C 1
ATOM 2457 O O . GLN A 1 306 ? 0.452 -2.102 5.751 1.00 62.97 306 GLN A O 1
ATOM 2462 N N . SER A 1 307 ? 0.205 -0.907 3.878 1.00 67.06 307 SER A N 1
ATOM 2463 C CA . SER A 1 307 ? -0.474 0.218 4.548 1.00 67.06 307 SER A CA 1
ATOM 2464 C C . SER A 1 307 ? -1.918 -0.126 4.914 1.00 67.06 307 SER A C 1
ATOM 2466 O O . SER A 1 307 ? -2.543 0.555 5.725 1.00 67.06 307 SER A O 1
ATOM 2468 N N . LYS A 1 308 ? -2.476 -1.172 4.298 1.00 75.19 308 LYS A N 1
ATOM 2469 C CA . LYS A 1 308 ? -3.883 -1.516 4.426 1.00 75.19 308 LYS A CA 1
ATOM 2470 C C . LYS A 1 308 ? -4.112 -3.015 4.291 1.00 75.19 308 LYS A C 1
ATOM 2472 O O . LYS A 1 308 ? -3.606 -3.667 3.378 1.00 75.19 308 LYS A O 1
ATOM 2477 N N . TRP A 1 309 ? -4.957 -3.544 5.167 1.00 78.56 309 TRP A N 1
ATOM 2478 C CA . TRP A 1 309 ? -5.464 -4.912 5.123 1.00 78.56 309 TRP A CA 1
ATOM 2479 C C . TRP A 1 309 ? -6.983 -4.885 5.197 1.00 78.56 309 TRP A C 1
ATOM 2481 O O . TRP A 1 309 ? -7.551 -4.310 6.123 1.00 78.56 309 TRP A O 1
ATOM 2491 N N . LYS A 1 310 ? -7.660 -5.478 4.212 1.00 78.94 310 LYS A N 1
ATOM 2492 C CA . LYS A 1 310 ? -9.121 -5.498 4.140 1.00 78.94 310 LYS A CA 1
ATOM 2493 C C . LYS A 1 310 ? -9.635 -6.914 4.317 1.00 78.94 310 LYS A C 1
ATOM 2495 O O . LYS A 1 310 ? -9.291 -7.812 3.557 1.00 78.94 310 LYS A O 1
ATOM 2500 N N . CYS A 1 311 ? -10.512 -7.062 5.290 1.00 80.56 311 CYS A N 1
ATOM 2501 C CA . CYS A 1 311 ? -11.348 -8.227 5.506 1.00 80.56 311 CYS A CA 1
ATOM 2502 C C . CYS A 1 311 ? -12.796 -7.881 5.105 1.00 80.56 311 CYS A C 1
ATOM 2504 O O . CYS A 1 311 ? -13.089 -6.709 4.843 1.00 80.56 311 CYS A O 1
ATOM 2506 N N . PRO A 1 312 ? -13.713 -8.862 5.021 1.00 80.44 312 PRO A N 1
ATOM 2507 C CA . PRO A 1 312 ? -15.101 -8.606 4.631 1.00 80.44 312 PRO A CA 1
ATOM 2508 C C . PRO A 1 312 ? -15.778 -7.508 5.467 1.00 80.44 312 PRO A C 1
ATOM 2510 O O . PRO A 1 312 ? -16.398 -6.603 4.908 1.00 80.44 312 PRO A O 1
ATOM 2513 N N . ASP A 1 313 ? -15.573 -7.539 6.789 1.00 84.75 313 ASP A N 1
ATOM 2514 C CA . ASP A 1 313 ? -16.311 -6.692 7.739 1.00 84.75 313 ASP A CA 1
ATOM 2515 C C . ASP A 1 313 ? -15.471 -5.593 8.400 1.00 84.75 313 ASP A C 1
ATOM 2517 O O . ASP A 1 313 ? -15.997 -4.767 9.152 1.00 84.75 313 ASP A O 1
ATOM 2521 N N . PHE A 1 314 ? -14.160 -5.565 8.159 1.00 87.19 314 PHE A N 1
ATOM 2522 C CA . PHE A 1 314 ? -13.275 -4.559 8.736 1.00 87.19 314 PHE A CA 1
ATOM 2523 C C . PHE A 1 314 ? -12.017 -4.340 7.901 1.00 87.19 314 PHE A C 1
ATOM 2525 O O . PHE A 1 314 ? -11.626 -5.153 7.067 1.00 87.19 314 PHE A O 1
ATOM 2532 N N . VAL A 1 315 ? -11.391 -3.198 8.135 1.00 86.38 315 VAL A N 1
ATOM 2533 C CA . VAL A 1 315 ? -10.157 -2.751 7.509 1.00 86.38 315 VAL A CA 1
ATOM 2534 C C . VAL A 1 315 ? -9.183 -2.395 8.615 1.00 86.38 315 VAL A C 1
ATOM 2536 O O . VAL A 1 315 ? -9.571 -1.847 9.647 1.00 86.38 315 VAL A O 1
ATOM 2539 N N . VAL A 1 316 ? -7.921 -2.705 8.386 1.00 83.94 316 VAL A N 1
ATOM 2540 C CA . VAL A 1 316 ? -6.811 -2.223 9.188 1.00 83.94 316 VAL A CA 1
ATOM 2541 C C . VAL A 1 316 ? -6.007 -1.294 8.300 1.00 83.94 316 VAL A C 1
ATOM 2543 O O . VAL A 1 316 ? -5.632 -1.677 7.196 1.00 83.94 316 VAL A O 1
ATOM 2546 N N . GLU A 1 317 ? -5.769 -0.081 8.770 1.00 82.38 317 GLU A N 1
ATOM 2547 C CA . GLU A 1 317 ? -5.033 0.961 8.068 1.00 82.38 317 GLU A CA 1
ATOM 2548 C C . GLU A 1 317 ? -3.846 1.411 8.921 1.00 82.38 317 GLU A C 1
ATOM 2550 O O . GLU A 1 317 ? -3.984 1.655 10.123 1.00 82.38 317 GLU A O 1
ATOM 2555 N N . ILE A 1 318 ? -2.688 1.522 8.283 1.00 76.88 318 ILE A N 1
ATOM 2556 C CA . ILE A 1 318 ? -1.454 2.079 8.812 1.00 76.88 318 ILE A CA 1
ATOM 2557 C C . ILE A 1 318 ? -1.142 3.336 8.014 1.00 76.88 318 ILE A C 1
ATOM 2559 O O . ILE A 1 318 ? -0.980 3.296 6.796 1.00 76.88 318 ILE A O 1
ATOM 2563 N N . ILE A 1 319 ? -0.945 4.436 8.725 1.00 74.38 319 ILE A N 1
ATOM 2564 C CA . ILE A 1 319 ? -0.338 5.642 8.178 1.00 74.38 319 ILE A CA 1
ATOM 2565 C C . ILE A 1 319 ? 1.147 5.609 8.564 1.00 74.38 319 ILE A C 1
ATOM 2567 O O . ILE A 1 319 ? 1.452 5.708 9.755 1.00 74.38 319 ILE A O 1
ATOM 2571 N N . PRO A 1 320 ? 2.076 5.438 7.604 1.00 61.72 320 PRO A N 1
ATOM 2572 C CA . PRO A 1 320 ? 3.503 5.321 7.886 1.00 61.72 320 PRO A CA 1
ATOM 2573 C C . PRO A 1 320 ? 4.137 6.706 8.110 1.00 61.72 320 PRO A C 1
ATOM 2575 O O . PRO A 1 320 ? 4.697 7.314 7.200 1.00 61.72 320 PRO A O 1
ATOM 2578 N N . ASN A 1 321 ? 4.052 7.218 9.335 1.00 63.41 321 ASN A N 1
ATOM 2579 C CA . ASN A 1 321 ? 4.787 8.388 9.830 1.00 63.41 321 ASN A CA 1
ATOM 2580 C C . ASN A 1 321 ? 5.837 7.969 10.884 1.00 63.41 321 ASN A C 1
ATOM 2582 O O . ASN A 1 321 ? 6.024 6.780 11.126 1.00 63.41 321 ASN A O 1
ATOM 2586 N N . GLU A 1 322 ? 6.562 8.934 11.468 1.00 61.59 322 GLU A N 1
ATOM 2587 C CA . GLU A 1 322 ? 7.594 8.678 12.497 1.00 61.59 322 GLU A CA 1
ATOM 2588 C C . GLU A 1 322 ? 7.043 7.851 13.673 1.00 61.59 322 GLU A C 1
ATOM 2590 O O . GLU A 1 322 ? 7.670 6.879 14.089 1.00 61.59 322 GLU A O 1
ATOM 2595 N N . ASP A 1 323 ? 5.816 8.171 14.095 1.00 68.62 323 ASP A N 1
ATOM 2596 C CA . ASP A 1 323 ? 4.997 7.371 15.006 1.00 68.62 323 ASP A CA 1
ATOM 2597 C C . ASP A 1 323 ? 3.763 6.831 14.258 1.00 68.62 323 ASP A C 1
ATOM 2599 O O . ASP A 1 323 ? 2.740 7.532 14.203 1.00 68.62 323 ASP A O 1
ATOM 2603 N N . PRO A 1 324 ? 3.832 5.616 13.670 1.00 70.19 324 PRO A N 1
ATOM 2604 C CA . PRO A 1 324 ? 2.798 5.092 12.783 1.00 70.19 324 PRO A CA 1
ATOM 2605 C C . PRO A 1 324 ? 1.428 5.094 13.448 1.00 70.19 324 PRO A C 1
ATOM 2607 O O . PRO A 1 324 ? 1.239 4.578 14.554 1.00 70.19 324 PRO A O 1
ATOM 2610 N N . THR A 1 325 ? 0.444 5.656 12.751 1.00 78.56 325 THR A N 1
ATOM 2611 C CA . THR A 1 325 ? -0.948 5.588 13.199 1.00 78.56 325 THR A CA 1
ATOM 2612 C C . THR A 1 325 ? -1.592 4.338 12.643 1.00 78.56 325 THR A C 1
ATOM 2614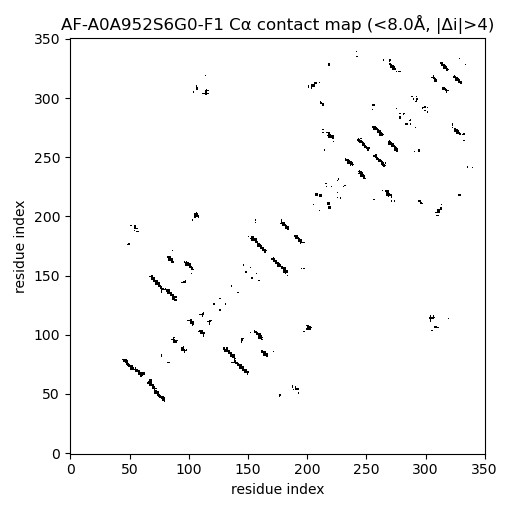 O O . THR A 1 325 ? -1.727 4.199 11.432 1.00 78.56 325 THR A O 1
ATOM 2617 N N . ILE A 1 326 ? -2.004 3.443 13.537 1.00 83.12 326 ILE A N 1
ATOM 2618 C CA . ILE A 1 326 ? -2.658 2.186 13.185 1.00 83.12 326 ILE A CA 1
ATOM 2619 C C . ILE A 1 326 ? -4.106 2.277 13.619 1.00 83.12 326 ILE A C 1
ATOM 2621 O O . ILE A 1 326 ? -4.394 2.640 14.759 1.00 83.12 326 ILE A O 1
ATOM 2625 N N . SER A 1 327 ? -5.029 1.940 12.729 1.00 89.25 327 SER A N 1
ATOM 2626 C CA . SER A 1 327 ? -6.439 1.873 13.073 1.00 89.25 327 SER A CA 1
ATOM 2627 C C . SER A 1 327 ? -7.114 0.655 12.477 1.00 89.25 327 SER A C 1
ATOM 2629 O O . SER A 1 327 ? -6.885 0.302 11.329 1.00 89.25 327 SER A O 1
ATOM 2631 N N . ILE A 1 328 ? -7.957 0.018 13.280 1.00 89.94 328 ILE A N 1
ATOM 2632 C CA . ILE A 1 328 ? -8.832 -1.077 12.879 1.00 89.94 328 ILE A CA 1
ATOM 2633 C C . ILE A 1 328 ? -10.243 -0.520 12.880 1.00 89.94 328 ILE A C 1
ATOM 2635 O O . ILE A 1 328 ? -10.688 0.002 13.902 1.00 89.94 328 ILE A O 1
ATOM 2639 N N . HIS A 1 329 ? -10.955 -0.599 11.767 1.00 92.19 329 HIS A N 1
ATOM 2640 C CA . HIS A 1 329 ? -12.281 -0.011 11.660 1.00 92.19 329 HIS A CA 1
ATOM 2641 C C . HIS A 1 329 ? -13.197 -0.755 10.700 1.00 92.19 329 HIS A C 1
ATOM 2643 O O . HIS A 1 329 ? -12.774 -1.423 9.763 1.00 92.19 329 HIS A O 1
ATOM 2649 N N . THR A 1 330 ? -14.492 -0.595 10.920 1.00 91.69 330 THR A N 1
ATOM 2650 C CA . THR A 1 330 ? -15.535 -1.131 10.045 1.00 91.69 330 THR A CA 1
ATOM 2651 C C . THR A 1 330 ? -15.694 -0.270 8.781 1.00 91.69 330 THR A C 1
ATOM 2653 O O . THR A 1 330 ? -15.372 0.925 8.792 1.00 91.69 330 THR A O 1
ATOM 2656 N N . PRO A 1 331 ? -16.239 -0.817 7.680 1.00 88.00 331 PRO A N 1
ATOM 2657 C CA . PRO A 1 331 ? -16.642 -0.017 6.524 1.00 88.00 331 PRO A CA 1
ATOM 2658 C C . PRO A 1 331 ? -17.697 1.048 6.861 1.00 88.00 331 PRO A C 1
ATOM 2660 O O . PRO A 1 331 ? -17.725 2.106 6.237 1.00 88.00 331 PRO A O 1
ATOM 2663 N N . GLU A 1 332 ? -18.558 0.795 7.854 1.00 89.19 332 GLU A N 1
ATOM 2664 C CA . GLU A 1 332 ? -19.535 1.777 8.348 1.00 89.19 332 GLU A CA 1
ATOM 2665 C C . GLU A 1 332 ? -18.839 3.017 8.919 1.00 89.19 332 GLU A C 1
ATOM 2667 O O . GLU A 1 332 ? -19.231 4.139 8.598 1.00 89.19 332 GLU A O 1
ATOM 2672 N N . TYR A 1 333 ? -17.758 2.830 9.683 1.00 91.31 333 TYR A N 1
ATOM 2673 C CA . TYR A 1 333 ? -16.951 3.946 10.169 1.00 91.31 333 TYR A CA 1
ATOM 2674 C C . TYR A 1 333 ? -16.424 4.826 9.040 1.00 91.31 333 TYR A C 1
ATOM 2676 O O . TYR A 1 333 ? -16.550 6.046 9.129 1.00 91.31 333 TYR A O 1
ATOM 2684 N N . MET A 1 334 ? -15.891 4.231 7.969 1.00 87.31 334 MET A N 1
ATOM 2685 C CA . MET A 1 334 ? -15.383 5.002 6.829 1.00 87.31 334 MET A CA 1
ATOM 2686 C C . MET A 1 334 ? -16.487 5.863 6.208 1.00 87.31 334 MET A C 1
ATOM 2688 O O . MET A 1 334 ? -16.297 7.062 6.040 1.00 87.31 334 MET A O 1
ATOM 2692 N N . LYS A 1 335 ? -17.674 5.284 5.976 1.00 88.44 335 LYS A N 1
ATOM 2693 C CA . LYS A 1 335 ? -18.827 6.017 5.427 1.00 88.44 335 LYS A CA 1
ATOM 2694 C C . LYS A 1 335 ? -19.223 7.207 6.302 1.00 88.44 335 LYS A C 1
ATOM 2696 O O . LYS A 1 335 ? -19.421 8.302 5.791 1.00 88.44 335 LYS A O 1
ATOM 2701 N N . ILE A 1 336 ? -19.335 7.007 7.617 1.00 87.50 336 ILE A N 1
ATOM 2702 C CA . ILE A 1 336 ? -19.729 8.082 8.538 1.00 87.50 336 ILE A CA 1
ATOM 2703 C C . ILE A 1 336 ? -18.634 9.150 8.659 1.00 87.50 336 ILE A C 1
ATOM 2705 O O . ILE A 1 336 ?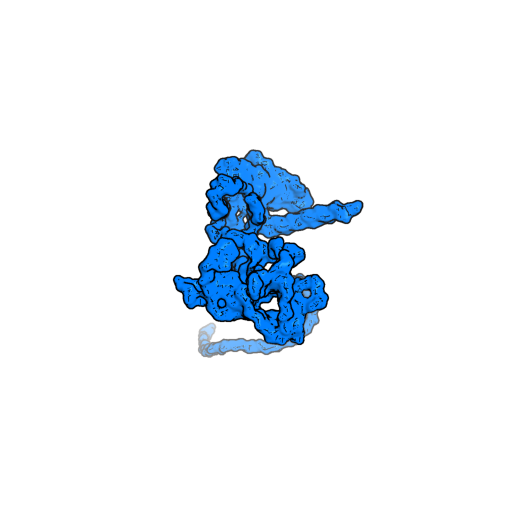 -18.953 10.335 8.679 1.00 87.50 336 ILE A O 1
ATOM 2709 N N . ARG A 1 337 ? -17.353 8.760 8.702 1.00 86.19 337 ARG A N 1
ATOM 2710 C CA . ARG A 1 337 ? -16.214 9.691 8.702 1.00 86.19 337 ARG A CA 1
ATOM 2711 C C . ARG A 1 337 ? -16.235 10.586 7.464 1.00 86.19 337 ARG A C 1
ATOM 2713 O O . ARG A 1 337 ? -16.086 11.797 7.593 1.00 86.19 337 ARG A O 1
ATOM 2720 N N . ASP A 1 338 ? -16.426 9.995 6.289 1.00 86.31 338 ASP A N 1
ATOM 2721 C CA . ASP A 1 338 ? -16.410 10.727 5.024 1.00 86.31 338 ASP A CA 1
ATOM 2722 C C . ASP A 1 338 ? -17.595 11.707 4.949 1.00 86.31 338 ASP A C 1
ATOM 2724 O O . ASP A 1 338 ? -17.397 12.872 4.614 1.00 86.31 338 ASP A O 1
ATOM 2728 N N . LEU A 1 339 ? -18.786 11.302 5.411 1.00 85.31 339 LEU A N 1
ATOM 2729 C CA . LEU A 1 339 ? -19.943 12.199 5.548 1.00 85.31 339 LEU A CA 1
ATOM 2730 C C . LEU A 1 339 ? -19.679 13.376 6.501 1.00 85.31 339 LEU A C 1
ATOM 2732 O O . LEU A 1 339 ? -20.016 14.514 6.180 1.00 85.31 339 LEU A O 1
ATOM 2736 N N . ILE A 1 340 ? -19.062 13.125 7.662 1.00 82.88 340 ILE A N 1
ATOM 2737 C CA . ILE A 1 340 ? -18.699 14.185 8.617 1.00 82.88 340 ILE A CA 1
ATOM 2738 C C . ILE A 1 340 ? -17.699 15.163 7.981 1.00 82.88 340 ILE A C 1
ATOM 2740 O O . ILE A 1 340 ? -17.845 16.376 8.132 1.00 82.88 340 ILE A O 1
ATOM 2744 N N . ASN A 1 341 ? -16.705 14.654 7.249 1.00 82.19 341 ASN A N 1
ATOM 2745 C CA . ASN A 1 341 ? -15.715 15.487 6.565 1.00 82.19 341 ASN A CA 1
ATOM 2746 C C . ASN A 1 341 ? -16.355 16.348 5.467 1.00 82.19 341 ASN A C 1
ATOM 2748 O O . ASN A 1 341 ? -16.037 17.530 5.355 1.00 82.19 341 ASN A O 1
ATOM 2752 N N . GLU A 1 342 ? -17.279 15.792 4.683 1.00 83.00 342 GLU A N 1
ATOM 2753 C CA . GLU A 1 342 ? -18.019 16.545 3.667 1.00 83.00 342 GLU A CA 1
ATOM 2754 C C . GLU A 1 342 ? -18.898 17.644 4.277 1.00 83.00 342 GLU A C 1
ATOM 2756 O O . GLU A 1 342 ? -18.912 18.766 3.768 1.00 83.00 342 GLU A O 1
ATOM 2761 N N . GLU A 1 343 ? -19.616 17.358 5.370 1.00 79.62 343 GLU A N 1
ATOM 2762 C CA . GLU A 1 343 ? -20.385 18.374 6.103 1.00 79.62 343 GLU A CA 1
ATOM 2763 C C . GLU A 1 343 ? -19.472 19.482 6.642 1.00 79.62 343 GLU A C 1
ATOM 2765 O O . GLU A 1 343 ? -19.795 20.665 6.523 1.00 79.62 343 GLU A O 1
ATOM 2770 N N . PHE A 1 344 ? -18.312 19.118 7.193 1.00 75.50 344 PHE A N 1
ATOM 2771 C CA . PHE A 1 344 ? -17.334 20.079 7.693 1.00 75.50 344 PHE A CA 1
ATOM 2772 C C . PHE A 1 344 ? -16.800 20.990 6.580 1.00 75.50 344 PHE A C 1
ATOM 2774 O O . PHE A 1 344 ? -16.795 22.209 6.739 1.00 75.50 344 PHE A O 1
ATOM 2781 N N . ILE A 1 345 ? -16.423 20.424 5.429 1.00 71.06 345 ILE A N 1
ATOM 2782 C CA . ILE A 1 345 ? -15.954 21.192 4.266 1.00 71.06 345 ILE A CA 1
ATOM 2783 C C . ILE A 1 345 ? -17.052 22.130 3.754 1.00 71.06 345 ILE A C 1
ATOM 2785 O O . ILE A 1 345 ? -16.772 23.300 3.491 1.00 71.06 345 ILE A O 1
ATOM 2789 N N . LYS A 1 346 ? -18.302 21.657 3.658 1.00 70.56 346 LYS A N 1
ATOM 2790 C CA . LYS A 1 346 ? -19.449 22.495 3.265 1.00 70.56 346 LYS A CA 1
ATOM 2791 C C . LYS A 1 346 ? -19.637 23.677 4.214 1.00 70.56 346 LYS A C 1
ATOM 2793 O O . LYS A 1 346 ? -19.844 24.790 3.752 1.00 70.56 346 LYS A O 1
ATOM 2798 N N . ASN A 1 347 ? -19.493 23.468 5.520 1.00 64.88 347 ASN A N 1
ATOM 2799 C CA . ASN A 1 347 ? -19.619 24.544 6.507 1.00 64.88 347 ASN A CA 1
ATOM 2800 C C . ASN A 1 347 ? -18.449 25.546 6.477 1.00 64.88 347 ASN A C 1
ATOM 2802 O O . ASN A 1 347 ? -18.625 26.679 6.909 1.00 64.88 347 ASN A O 1
ATOM 2806 N N . LEU A 1 348 ? -17.278 25.156 5.961 1.00 59.22 348 LEU A N 1
ATOM 2807 C CA . LEU A 1 348 ? -16.133 26.054 5.748 1.00 59.22 348 LEU A CA 1
ATOM 2808 C C . LEU A 1 348 ? -16.200 26.843 4.431 1.00 59.22 348 LEU A C 1
ATOM 2810 O O . LEU A 1 348 ? -15.444 27.793 4.255 1.00 59.22 348 LEU A O 1
ATOM 2814 N N . THR A 1 349 ? -17.053 26.432 3.489 1.00 51.81 349 THR A N 1
ATOM 2815 C CA . THR A 1 349 ? -17.146 27.011 2.134 1.00 51.81 349 THR A CA 1
ATOM 2816 C C . THR A 1 349 ? -18.386 27.880 1.917 1.00 51.81 349 THR A C 1
ATOM 2818 O O . THR A 1 349 ? -18.617 28.344 0.801 1.00 51.81 349 THR A O 1
ATOM 2821 N N . ILE A 1 350 ? -19.157 28.149 2.974 1.00 43.41 350 ILE A N 1
ATOM 2822 C CA . ILE A 1 350 ? -20.193 29.187 2.968 1.00 43.41 350 ILE A CA 1
ATOM 2823 C C . ILE A 1 350 ? -19.514 30.513 3.373 1.00 43.41 350 ILE A C 1
ATOM 2825 O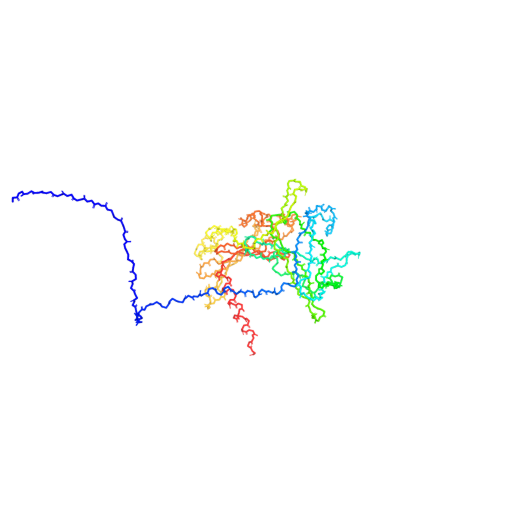 O . ILE A 1 350 ? -18.936 30.550 4.460 1.00 43.41 350 ILE A O 1
ATOM 2829 N N . PRO A 1 351 ? -19.524 31.553 2.515 1.00 45.75 351 PRO A N 1
ATOM 2830 C CA . PRO A 1 351 ? -18.973 32.868 2.841 1.00 45.75 351 PRO A CA 1
ATOM 2831 C C . PRO A 1 351 ? -19.696 33.569 3.994 1.00 45.75 351 PRO A C 1
ATOM 2833 O O . PRO A 1 351 ? -20.922 33.351 4.151 1.00 45.75 351 PRO A O 1
#

Mean predicted aligned error: 14.42 Å

Radius of gyration: 29.23 Å; Cα contacts (8 Å, |Δi|>4): 626; chains: 1; bounding box: 96×93×69 Å